Protein AF-A0A662HXX5-F1 (afdb_monomer_lite)

Foldseek 3Di:
DLVVLLVVLLVVLCVLCVVVCVVLLVVLLVVLVCLVVVCVVVVVPVQVSLLVSLVVSLVSLLVQLLVLLLSLLQCLQVLVVVVVVVPPDALLSNLVSSCCNRLVVSLVSSVCSVQVVCVVVDNVCVVVCVVSCSVVSSLLSLLLSLVLNLVSQPVSHSVRSNVSSCCLPPPCLVVQVVVLPVVDDPPPDPPVSVVSLLVSCLNRVSSSCVVVVNPDRPVSSVVSSVVSSVVSVVVSSVCSRPPSDRD

Structure (mmCIF, N/CA/C/O backbone):
data_AF-A0A662HXX5-F1
#
_entry.id   AF-A0A662HXX5-F1
#
loop_
_atom_site.group_PDB
_atom_site.id
_atom_site.type_symbol
_atom_site.label_atom_id
_atom_site.label_alt_id
_atom_site.label_comp_id
_atom_site.label_asym_id
_atom_site.label_entity_id
_atom_site.label_seq_id
_atom_site.pdbx_PDB_ins_code
_atom_site.Cartn_x
_atom_site.Cartn_y
_atom_site.Cartn_z
_atom_site.occupancy
_atom_site.B_iso_or_equiv
_atom_site.auth_seq_id
_atom_site.auth_comp_id
_atom_site.auth_asym_id
_atom_site.auth_atom_id
_atom_site.pdbx_PDB_model_num
ATOM 1 N N . ASP A 1 1 ? -1.599 15.830 24.349 1.00 66.69 1 ASP A N 1
ATOM 2 C CA . ASP A 1 1 ? -2.353 14.566 24.539 1.00 66.69 1 ASP A CA 1
ATOM 3 C C . ASP A 1 1 ? -2.544 13.703 23.297 1.00 66.69 1 ASP A C 1
ATOM 5 O O . ASP A 1 1 ? -2.233 12.520 23.374 1.00 66.69 1 ASP A O 1
ATOM 9 N N . GLY A 1 2 ? -3.001 14.237 22.157 1.00 70.44 2 GLY A N 1
ATOM 10 C CA . GLY A 1 2 ? -3.279 13.425 20.955 1.00 70.44 2 GLY A CA 1
ATOM 11 C C . GLY A 1 2 ? -2.094 12.601 20.423 1.00 70.44 2 GLY A C 1
ATOM 12 O O . GLY A 1 2 ? -2.256 11.418 20.141 1.00 70.44 2 GLY A O 1
ATOM 13 N N . ILE A 1 3 ? -0.890 13.185 20.362 1.00 74.38 3 ILE A N 1
ATOM 14 C CA . ILE A 1 3 ? 0.328 12.504 19.872 1.00 74.38 3 ILE A CA 1
ATOM 15 C C . ILE A 1 3 ? 0.749 11.355 20.800 1.00 74.38 3 ILE A C 1
ATOM 17 O O . ILE A 1 3 ? 1.046 10.261 20.335 1.00 74.38 3 ILE A O 1
ATOM 21 N N . LYS A 1 4 ? 0.711 11.577 22.121 1.00 78.50 4 LYS A N 1
ATOM 22 C CA . LYS A 1 4 ? 1.033 10.549 23.126 1.00 78.50 4 LYS A CA 1
ATOM 23 C C . LYS A 1 4 ? 0.065 9.366 23.057 1.00 78.50 4 LYS A C 1
ATOM 25 O O . LYS A 1 4 ? 0.453 8.226 23.263 1.00 78.50 4 LYS A O 1
ATOM 30 N N . ARG A 1 5 ? -1.207 9.632 22.759 1.00 73.06 5 ARG A N 1
ATOM 31 C CA . ARG A 1 5 ? -2.210 8.585 22.543 1.00 73.06 5 ARG A CA 1
ATOM 32 C C . ARG A 1 5 ? -1.927 7.817 21.253 1.00 73.06 5 ARG A C 1
ATOM 34 O O . ARG A 1 5 ? -1.888 6.595 21.282 1.00 73.06 5 ARG A O 1
ATOM 41 N N . LEU A 1 6 ? -1.649 8.521 20.154 1.00 78.12 6 LEU A N 1
ATOM 42 C CA . LEU A 1 6 ? -1.281 7.898 18.880 1.00 78.12 6 LEU A CA 1
ATOM 43 C C . LEU A 1 6 ? -0.066 6.968 19.021 1.00 78.12 6 LEU A C 1
ATOM 45 O O . LEU A 1 6 ? -0.107 5.859 18.498 1.00 78.12 6 LEU A O 1
ATOM 49 N N . SER A 1 7 ? 0.974 7.371 19.759 1.00 80.56 7 SER A N 1
ATOM 50 C CA . SER A 1 7 ? 2.170 6.540 19.951 1.00 80.56 7 SER A CA 1
ATOM 51 C C . SER A 1 7 ? 1.897 5.271 20.764 1.00 80.56 7 SER A C 1
ATOM 53 O O . SER A 1 7 ? 2.404 4.207 20.415 1.00 80.56 7 SER A O 1
ATOM 55 N N . ILE A 1 8 ? 1.051 5.342 21.799 1.00 80.31 8 ILE A N 1
ATOM 56 C CA . ILE A 1 8 ? 0.620 4.161 22.567 1.00 80.31 8 ILE A CA 1
ATOM 57 C C . ILE A 1 8 ? -0.118 3.170 21.653 1.00 80.31 8 ILE A C 1
ATOM 59 O O . ILE A 1 8 ? 0.177 1.975 21.678 1.00 80.31 8 ILE A O 1
ATOM 63 N N . TYR A 1 9 ? -1.025 3.655 20.798 1.00 79.44 9 TYR A N 1
ATOM 64 C CA . TYR A 1 9 ? -1.755 2.786 19.864 1.00 79.44 9 TYR A CA 1
ATOM 65 C C . TYR A 1 9 ? -0.875 2.229 18.765 1.00 79.44 9 TYR A C 1
ATOM 67 O O . TYR A 1 9 ? -1.009 1.060 18.419 1.00 79.44 9 TYR A O 1
ATOM 75 N N . GLN A 1 10 ? 0.066 3.018 18.256 1.00 80.19 10 GLN A N 1
ATOM 76 C CA . GLN A 1 10 ? 1.069 2.484 17.350 1.00 80.19 10 GLN A CA 1
ATOM 77 C C . GLN A 1 10 ? 1.863 1.358 18.008 1.00 80.19 10 GLN A C 1
ATOM 79 O O . GLN A 1 10 ? 2.070 0.342 17.355 1.00 80.19 10 GLN A O 1
ATOM 84 N N . GLY A 1 11 ? 2.255 1.486 19.279 1.00 80.12 11 GLY A N 1
ATOM 85 C CA . GLY A 1 11 ? 2.925 0.412 20.017 1.00 80.12 11 GLY A CA 1
ATOM 86 C C . GLY A 1 11 ? 2.083 -0.864 20.100 1.00 80.12 11 GLY A C 1
ATOM 87 O O . GLY A 1 11 ? 2.590 -1.953 19.844 1.00 80.12 11 GLY A O 1
ATOM 88 N N . TYR A 1 12 ? 0.783 -0.730 20.372 1.00 83.44 12 TYR A N 1
ATOM 89 C CA . TYR A 1 12 ? -0.152 -1.858 20.383 1.00 83.44 12 TYR A CA 1
ATOM 90 C C . TYR A 1 12 ? -0.288 -2.534 19.009 1.00 83.44 12 TYR A C 1
ATOM 92 O O . TYR A 1 12 ? -0.102 -3.746 18.898 1.00 83.44 12 TYR A O 1
ATOM 100 N N . VAL A 1 13 ? -0.563 -1.756 17.955 1.00 82.38 13 VAL A N 1
ATOM 101 C CA . VAL A 1 13 ? -0.750 -2.282 16.592 1.00 82.38 13 VAL A CA 1
ATOM 102 C C . VAL A 1 13 ? 0.533 -2.943 16.089 1.00 82.38 13 VAL A C 1
ATOM 104 O O . VAL A 1 13 ? 0.490 -4.051 15.555 1.00 82.38 13 VAL A O 1
ATOM 107 N N . HIS A 1 14 ? 1.692 -2.322 16.329 1.00 81.81 14 HIS A N 1
ATOM 108 C CA . HIS A 1 14 ? 2.976 -2.951 16.028 1.00 81.81 14 HIS A CA 1
ATOM 109 C C . HIS A 1 14 ? 3.180 -4.225 16.843 1.00 81.81 14 HIS A C 1
ATOM 111 O O . HIS A 1 14 ? 3.694 -5.184 16.289 1.00 81.81 14 HIS A O 1
ATOM 117 N N . GLY A 1 15 ? 2.743 -4.288 18.104 1.00 79.56 15 GLY A N 1
ATOM 118 C CA . GLY A 1 15 ? 2.787 -5.505 18.919 1.00 79.56 15 GLY A CA 1
ATOM 119 C C . GLY A 1 15 ? 2.013 -6.678 18.305 1.00 79.56 15 GLY A C 1
ATOM 120 O O . GLY A 1 15 ? 2.528 -7.796 18.279 1.00 79.56 15 GLY A O 1
ATOM 121 N N . ILE A 1 16 ? 0.827 -6.423 17.739 1.00 78.62 16 ILE A N 1
ATOM 122 C CA . ILE A 1 16 ? 0.050 -7.428 16.985 1.00 78.62 16 ILE A CA 1
ATOM 123 C C . ILE A 1 16 ? 0.822 -7.881 15.742 1.00 78.62 16 ILE A C 1
ATOM 125 O O . ILE A 1 16 ? 0.909 -9.075 15.446 1.00 78.62 16 ILE A O 1
ATOM 129 N N . MET A 1 17 ? 1.397 -6.925 15.013 1.00 78.25 17 MET A N 1
ATOM 130 C CA . MET A 1 17 ? 2.095 -7.182 13.756 1.00 78.25 17 MET A CA 1
ATOM 131 C C . MET A 1 17 ? 3.518 -7.724 13.930 1.00 78.25 17 MET A C 1
ATOM 133 O O . MET A 1 17 ? 4.069 -8.269 12.978 1.00 78.25 17 MET A O 1
ATOM 137 N N . LEU A 1 18 ? 4.123 -7.594 15.115 1.00 75.06 18 LEU A N 1
ATOM 138 C CA . LEU A 1 18 ? 5.570 -7.703 15.330 1.00 75.06 18 LEU A CA 1
ATOM 139 C C . LEU A 1 18 ? 6.137 -9.029 14.834 1.00 75.06 18 LEU A C 1
ATOM 141 O O . LEU A 1 18 ? 7.175 -9.046 14.183 1.00 75.06 18 LEU A O 1
ATOM 145 N N . LYS A 1 19 ? 5.442 -10.138 15.110 1.00 70.50 19 LYS A N 1
ATOM 146 C CA . LYS A 1 19 ? 5.877 -11.478 14.691 1.00 70.50 19 LYS A CA 1
ATOM 147 C C . LYS A 1 19 ? 5.945 -11.596 13.166 1.00 70.50 19 LYS A C 1
ATOM 149 O O . LYS A 1 19 ? 6.909 -12.142 12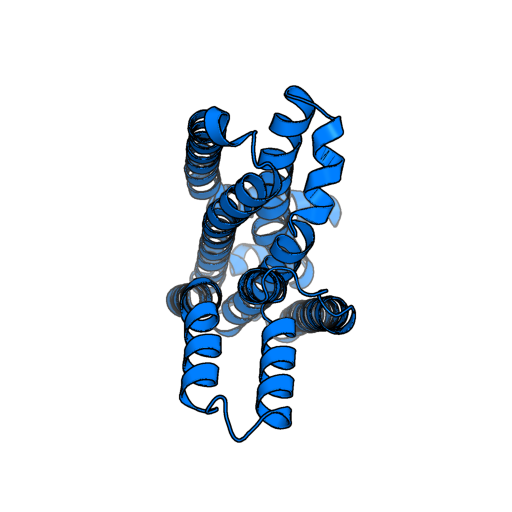.641 1.00 70.50 19 LYS A O 1
ATOM 154 N N . TRP A 1 20 ? 4.954 -11.047 12.468 1.00 64.81 20 TRP A N 1
ATOM 155 C CA . TRP A 1 20 ? 4.866 -11.079 11.008 1.00 64.81 20 TRP A CA 1
ATOM 156 C C . TRP A 1 20 ? 5.827 -10.091 10.359 1.00 64.81 20 TRP A C 1
ATOM 158 O O . TRP A 1 20 ? 6.553 -10.461 9.442 1.00 64.81 20 TRP A O 1
ATOM 168 N N . VAL A 1 21 ? 5.900 -8.868 10.886 1.00 66.38 21 VAL A N 1
ATOM 169 C CA . VAL A 1 21 ? 6.841 -7.845 10.421 1.00 66.38 21 VAL A CA 1
ATOM 170 C C . VAL A 1 21 ? 8.271 -8.335 10.600 1.00 66.38 21 VAL A C 1
ATOM 172 O O . VAL A 1 21 ? 9.039 -8.261 9.650 1.00 66.38 21 VAL A O 1
ATOM 175 N N . ALA A 1 22 ? 8.632 -8.906 11.752 1.00 69.62 22 ALA A N 1
ATOM 176 C CA . ALA A 1 22 ? 9.969 -9.446 11.979 1.00 69.62 22 ALA A CA 1
ATOM 177 C C . ALA A 1 22 ? 10.284 -10.618 11.037 1.00 69.62 22 ALA A C 1
ATOM 179 O O . ALA A 1 22 ? 11.312 -10.591 10.364 1.00 69.62 22 ALA A O 1
ATOM 180 N N . ALA A 1 23 ? 9.392 -11.610 10.933 1.00 67.94 23 ALA A N 1
ATOM 181 C CA . ALA A 1 23 ? 9.602 -12.772 10.069 1.00 67.94 23 ALA A CA 1
ATOM 182 C C . ALA A 1 23 ? 9.770 -12.375 8.595 1.00 67.94 23 ALA A C 1
ATOM 184 O O . ALA A 1 23 ? 10.704 -12.819 7.927 1.00 67.94 23 ALA A O 1
ATOM 185 N N . VAL A 1 24 ? 8.902 -11.496 8.096 1.00 64.94 24 VAL A N 1
ATOM 186 C CA . VAL A 1 24 ? 8.947 -11.064 6.700 1.00 64.94 24 VAL A CA 1
ATOM 187 C C . VAL A 1 24 ? 10.083 -10.071 6.454 1.00 64.94 24 VAL A C 1
ATOM 189 O O . VAL A 1 24 ? 10.670 -10.113 5.384 1.00 64.94 24 VAL A O 1
ATOM 192 N N . THR A 1 25 ? 10.475 -9.244 7.428 1.00 66.75 25 THR A N 1
ATOM 193 C CA . THR A 1 25 ? 11.665 -8.375 7.307 1.00 66.75 25 THR A CA 1
ATOM 194 C C . THR A 1 25 ? 12.948 -9.200 7.223 1.00 66.75 25 THR A C 1
ATOM 196 O O . THR A 1 25 ? 13.803 -8.916 6.389 1.00 66.75 25 THR A O 1
ATOM 199 N N . VAL A 1 26 ? 13.079 -10.256 8.032 1.00 68.62 26 VAL A N 1
ATOM 200 C CA . VAL A 1 26 ? 14.217 -11.187 7.943 1.00 68.62 26 VAL A CA 1
ATOM 201 C C . VAL A 1 26 ? 14.226 -11.885 6.584 1.00 68.62 26 VAL A C 1
ATOM 203 O O . VAL A 1 26 ? 15.258 -11.924 5.919 1.00 68.62 26 VAL A O 1
ATOM 206 N N . LEU A 1 27 ? 13.071 -12.373 6.127 1.00 66.88 27 LEU A N 1
ATOM 207 C CA . LEU A 1 27 ? 12.933 -12.998 4.813 1.00 66.88 27 LEU A CA 1
ATOM 208 C C . LEU A 1 27 ? 13.254 -12.015 3.670 1.00 66.88 27 LEU A C 1
ATOM 210 O O . LEU A 1 27 ? 13.975 -12.372 2.744 1.00 66.88 27 LEU A O 1
ATOM 214 N N . LEU A 1 28 ? 12.795 -10.765 3.768 1.00 66.50 28 LEU A N 1
ATOM 215 C CA . LEU A 1 28 ? 13.108 -9.673 2.845 1.00 66.50 28 LEU A CA 1
ATOM 216 C C . LEU A 1 28 ? 14.601 -9.398 2.781 1.00 66.50 28 LEU A C 1
ATOM 218 O O . LEU A 1 28 ? 15.129 -9.273 1.681 1.00 66.50 28 LEU A O 1
ATOM 222 N N . ALA A 1 29 ? 15.265 -9.306 3.933 1.00 67.69 29 ALA A N 1
ATOM 223 C CA . ALA A 1 29 ? 16.696 -9.059 4.012 1.00 67.69 29 ALA A CA 1
ATOM 224 C C . ALA A 1 29 ? 17.486 -10.211 3.379 1.00 67.69 29 ALA A C 1
ATOM 226 O O . ALA A 1 29 ? 18.394 -9.959 2.591 1.00 67.69 29 ALA A O 1
ATOM 227 N N . LEU A 1 30 ? 17.107 -11.465 3.650 1.00 67.31 30 LEU A 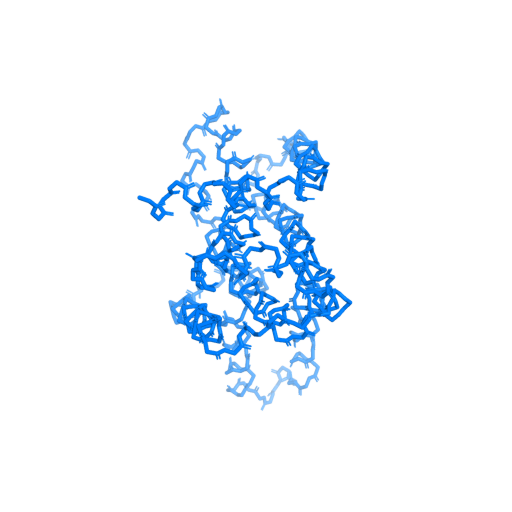N 1
ATOM 228 C CA . LEU A 1 30 ? 17.746 -12.645 3.062 1.00 67.31 30 LEU A CA 1
ATOM 229 C C . LEU A 1 30 ? 17.543 -12.713 1.544 1.00 67.31 30 LEU A C 1
ATOM 231 O O . LEU A 1 30 ? 18.510 -12.917 0.814 1.00 67.31 30 LEU A O 1
ATOM 235 N N . ILE A 1 31 ? 16.316 -12.495 1.062 1.00 66.00 31 ILE A N 1
ATOM 236 C CA . ILE A 1 31 ? 16.003 -12.515 -0.373 1.00 66.00 31 ILE A CA 1
ATOM 237 C C . ILE A 1 31 ? 16.679 -11.346 -1.090 1.00 66.00 31 ILE A C 1
ATOM 239 O O . ILE A 1 31 ? 17.291 -11.568 -2.126 1.00 66.00 31 ILE A O 1
ATOM 243 N N . HIS A 1 32 ? 16.639 -10.126 -0.542 1.00 66.38 32 HIS A N 1
ATOM 244 C CA . HIS A 1 32 ? 17.351 -8.979 -1.122 1.00 66.38 32 HIS A CA 1
ATOM 245 C C . HIS A 1 32 ? 18.851 -9.238 -1.193 1.00 66.38 32 HIS A C 1
ATOM 247 O O . HIS A 1 32 ? 19.458 -9.010 -2.234 1.00 66.38 32 HIS A O 1
ATOM 253 N N . THR A 1 33 ? 19.441 -9.741 -0.109 1.00 67.50 33 THR A N 1
ATOM 254 C CA . THR A 1 33 ? 20.872 -10.055 -0.060 1.00 67.50 33 THR A CA 1
ATOM 255 C C . THR A 1 33 ? 21.219 -11.111 -1.106 1.00 67.50 33 THR A C 1
ATOM 257 O O . THR A 1 33 ? 22.140 -10.911 -1.894 1.00 67.50 33 THR A O 1
ATOM 260 N N . TRP A 1 34 ? 20.444 -12.197 -1.187 1.00 67.50 34 TRP A N 1
ATOM 261 C CA . TRP A 1 34 ? 20.642 -13.238 -2.194 1.00 67.50 34 TRP A CA 1
ATOM 262 C C . TRP A 1 34 ? 20.482 -12.713 -3.620 1.00 67.50 34 TRP A C 1
ATOM 264 O O . TRP A 1 34 ? 21.326 -13.017 -4.456 1.00 67.50 34 TRP A O 1
ATOM 274 N N . ILE A 1 35 ? 19.460 -11.893 -3.891 1.00 64.12 35 ILE A N 1
ATOM 275 C CA . ILE A 1 35 ? 19.261 -11.261 -5.197 1.00 64.12 35 ILE A CA 1
ATOM 276 C C . ILE A 1 35 ? 20.496 -10.435 -5.542 1.00 64.12 35 ILE A C 1
ATOM 278 O O . ILE A 1 35 ? 21.108 -10.716 -6.565 1.00 64.12 35 ILE A O 1
ATOM 282 N N . VAL A 1 36 ? 20.916 -9.500 -4.682 1.00 64.62 36 VAL A N 1
ATOM 283 C CA . VAL A 1 36 ? 22.097 -8.649 -4.911 1.00 64.62 36 VAL A CA 1
ATOM 284 C C . VAL A 1 36 ? 23.337 -9.492 -5.221 1.00 64.62 36 VAL A C 1
ATOM 286 O O . VAL A 1 36 ? 24.008 -9.221 -6.212 1.00 64.62 36 VAL A O 1
ATOM 289 N N . PHE A 1 37 ? 23.602 -10.556 -4.453 1.00 64.94 37 PHE A N 1
ATOM 290 C CA . PHE A 1 37 ? 24.734 -11.458 -4.701 1.00 64.94 37 PHE A CA 1
ATOM 291 C C . PHE A 1 37 ? 24.609 -12.251 -6.009 1.00 64.94 37 PHE A C 1
ATOM 293 O O . PHE A 1 37 ? 25.567 -12.328 -6.777 1.00 64.94 37 PHE A O 1
ATOM 300 N N . ALA A 1 38 ? 23.439 -12.827 -6.288 1.00 60.78 38 ALA A N 1
ATOM 301 C CA . ALA A 1 38 ? 23.191 -13.633 -7.484 1.00 60.78 38 ALA A CA 1
ATOM 302 C C . ALA A 1 38 ? 23.268 -12.812 -8.776 1.00 60.78 38 ALA A C 1
ATOM 304 O O . ALA A 1 38 ? 23.493 -13.360 -9.853 1.00 60.78 38 ALA A O 1
ATOM 305 N N . SER A 1 39 ? 23.090 -11.498 -8.671 1.00 54.78 39 SER A N 1
ATOM 306 C CA . SER A 1 39 ? 22.998 -10.607 -9.817 1.00 54.78 39 SER A CA 1
ATOM 307 C C . SER A 1 39 ? 24.234 -9.707 -10.005 1.00 54.78 39 SER A C 1
ATOM 309 O O . SER A 1 39 ? 24.285 -8.934 -10.961 1.00 54.78 39 SER A O 1
ATOM 311 N N . ILE A 1 40 ? 25.305 -9.935 -9.223 1.00 58.66 40 ILE A N 1
ATOM 312 C CA . ILE A 1 40 ? 26.670 -9.419 -9.468 1.00 58.66 40 ILE A CA 1
ATOM 313 C C . ILE A 1 40 ? 27.140 -9.639 -10.928 1.00 58.66 40 ILE A C 1
ATOM 315 O O . ILE A 1 40 ? 27.676 -8.704 -11.522 1.00 58.66 40 ILE A O 1
ATOM 319 N N . PRO A 1 41 ? 26.903 -10.799 -11.580 1.00 55.50 41 PRO A N 1
ATOM 320 C CA . PRO A 1 41 ? 27.297 -11.001 -12.980 1.00 55.50 41 PRO A CA 1
ATOM 321 C C . PRO A 1 41 ? 26.481 -10.168 -13.986 1.00 55.50 41 PRO A C 1
ATOM 323 O O . PRO A 1 41 ? 26.924 -9.948 -15.111 1.00 55.50 41 PRO A O 1
ATOM 326 N N . MET A 1 42 ? 25.288 -9.700 -13.598 1.00 52.09 42 MET A N 1
ATOM 327 C CA . MET A 1 42 ? 24.361 -8.928 -14.438 1.00 52.09 42 MET A CA 1
ATOM 328 C C . MET A 1 42 ? 24.525 -7.409 -14.281 1.00 52.09 42 MET A C 1
ATOM 330 O O . MET A 1 42 ? 23.811 -6.652 -14.938 1.00 52.09 42 MET A O 1
ATOM 334 N N . ILE A 1 43 ? 25.501 -6.947 -13.489 1.00 51.69 43 ILE A N 1
ATOM 335 C CA . ILE A 1 43 ? 25.869 -5.523 -13.357 1.00 51.69 43 ILE A CA 1
ATOM 336 C C . ILE A 1 43 ? 26.242 -4.902 -14.722 1.00 51.69 43 ILE A C 1
ATOM 338 O O . ILE A 1 43 ? 26.099 -3.699 -14.917 1.00 51.69 43 ILE A O 1
ATOM 342 N N . MET A 1 44 ? 26.615 -5.724 -15.711 1.00 51.31 44 MET A N 1
ATOM 343 C CA . MET A 1 44 ? 26.842 -5.310 -17.104 1.00 51.31 44 MET A CA 1
ATOM 344 C C . MET A 1 44 ? 25.562 -4.846 -17.844 1.00 51.31 44 MET A C 1
ATOM 346 O O . MET A 1 44 ? 25.668 -4.221 -18.897 1.00 51.31 44 MET A O 1
ATOM 350 N N . GLN A 1 45 ? 24.355 -5.130 -17.326 1.00 60.75 45 GLN A N 1
ATOM 351 C CA . GLN A 1 45 ? 23.063 -4.623 -17.827 1.00 60.75 45 GLN A CA 1
ATOM 352 C C . GLN A 1 45 ? 22.201 -4.043 -16.684 1.00 60.75 45 GLN A C 1
ATOM 354 O O . GLN A 1 45 ? 21.191 -4.632 -16.280 1.00 60.75 45 GLN A O 1
ATOM 359 N N . PRO A 1 46 ? 22.569 -2.859 -16.168 1.00 57.44 46 PRO A N 1
ATOM 360 C CA . PRO A 1 46 ? 22.047 -2.327 -14.907 1.00 57.44 46 PRO A CA 1
ATOM 361 C C . PRO A 1 46 ? 20.536 -2.038 -14.914 1.00 57.44 46 PRO A C 1
ATOM 363 O O . PRO A 1 46 ? 19.892 -2.109 -13.870 1.00 57.44 46 PRO A O 1
ATOM 366 N N . PHE A 1 47 ? 19.937 -1.762 -16.077 1.00 56.81 47 PHE A N 1
ATOM 367 C CA . PHE A 1 47 ? 18.510 -1.433 -16.178 1.00 56.81 47 PHE A CA 1
ATOM 368 C C . PHE A 1 47 ? 17.590 -2.655 -15.990 1.00 56.81 47 PHE A C 1
ATOM 370 O O . PHE A 1 47 ? 16.648 -2.608 -15.199 1.00 56.81 47 PHE A O 1
ATOM 377 N N . ASN A 1 48 ? 17.899 -3.775 -16.652 1.00 60.38 48 ASN A N 1
ATOM 378 C CA . ASN A 1 48 ? 17.109 -5.013 -16.563 1.00 60.38 48 ASN A CA 1
ATOM 379 C C . ASN A 1 48 ? 17.233 -5.665 -15.178 1.00 60.38 48 ASN A C 1
ATOM 381 O O . ASN A 1 48 ? 16.259 -6.183 -14.631 1.00 60.38 48 ASN A O 1
ATOM 385 N N . PHE A 1 49 ? 18.429 -5.577 -14.591 1.00 61.62 49 PHE A N 1
ATOM 386 C CA . PHE A 1 49 ? 18.708 -5.971 -13.215 1.00 61.62 49 PHE A CA 1
ATOM 387 C C . PHE A 1 49 ? 17.766 -5.267 -12.232 1.00 61.62 49 PHE A C 1
ATOM 389 O O . PHE A 1 49 ? 17.047 -5.916 -11.472 1.00 61.62 49 PHE A O 1
ATOM 396 N N . LEU A 1 50 ? 17.729 -3.932 -12.278 1.00 64.25 50 LEU A N 1
ATOM 397 C CA . LEU A 1 50 ? 17.045 -3.129 -11.269 1.00 64.25 50 LEU A CA 1
ATOM 398 C C . LEU A 1 50 ? 15.524 -3.314 -11.344 1.00 64.25 50 LEU A C 1
ATOM 400 O O . LEU A 1 50 ? 14.862 -3.355 -10.308 1.00 64.25 50 LEU A O 1
ATOM 404 N N . GLN A 1 51 ? 14.973 -3.514 -12.546 1.00 65.44 51 GLN A N 1
ATOM 405 C CA . GLN A 1 51 ? 13.561 -3.859 -12.733 1.00 65.44 51 GLN A CA 1
ATOM 406 C C . GLN A 1 51 ? 13.208 -5.233 -12.154 1.00 65.44 51 GLN A C 1
ATOM 408 O O . GLN A 1 51 ? 12.201 -5.353 -11.457 1.00 65.44 51 GLN A O 1
ATOM 413 N N . GLY A 1 52 ? 14.041 -6.252 -12.391 1.00 65.56 52 GLY A N 1
ATOM 414 C CA . GLY A 1 52 ? 13.831 -7.597 -11.850 1.00 65.56 52 GLY A CA 1
ATOM 415 C C . GLY A 1 52 ? 13.847 -7.614 -10.321 1.00 65.56 52 GLY A C 1
ATOM 416 O O . GLY A 1 52 ? 12.928 -8.151 -9.700 1.00 65.56 52 GLY A O 1
ATOM 417 N N . VAL A 1 53 ? 14.836 -6.952 -9.708 1.00 68.75 53 VAL A N 1
ATOM 418 C CA . VAL A 1 53 ? 14.895 -6.788 -8.247 1.00 68.75 53 VAL A CA 1
ATOM 419 C C . VAL A 1 53 ? 13.640 -6.079 -7.745 1.00 68.75 53 VAL A C 1
ATOM 421 O O . VAL A 1 53 ? 12.964 -6.596 -6.863 1.00 68.75 53 VAL A O 1
ATOM 424 N N . THR A 1 54 ? 13.278 -4.943 -8.345 1.00 71.94 54 THR A N 1
ATOM 425 C CA . THR A 1 54 ? 12.130 -4.127 -7.916 1.00 71.94 54 THR A CA 1
ATOM 426 C C . THR A 1 54 ? 10.801 -4.888 -8.030 1.00 71.94 54 THR A C 1
ATOM 428 O O . THR A 1 54 ? 9.947 -4.772 -7.154 1.00 71.94 54 THR A O 1
ATOM 431 N N . ALA A 1 55 ? 10.627 -5.727 -9.056 1.00 69.00 55 ALA A N 1
ATOM 432 C CA . ALA A 1 55 ? 9.432 -6.556 -9.217 1.00 69.00 55 ALA A CA 1
ATOM 433 C C . ALA A 1 55 ? 9.308 -7.641 -8.127 1.00 69.00 55 ALA A C 1
ATOM 435 O O . ALA A 1 55 ? 8.245 -7.786 -7.517 1.00 69.00 55 ALA A O 1
ATOM 436 N N . PHE A 1 56 ? 10.387 -8.380 -7.843 1.00 71.69 56 PHE A N 1
ATOM 437 C CA . PHE A 1 56 ? 10.387 -9.421 -6.805 1.00 71.69 56 PHE A CA 1
ATOM 438 C C . PHE A 1 56 ? 10.213 -8.842 -5.403 1.00 71.69 56 PHE A C 1
ATOM 440 O O . PHE A 1 56 ? 9.450 -9.364 -4.588 1.00 71.69 56 PHE A O 1
ATOM 447 N N . THR A 1 57 ? 10.901 -7.746 -5.111 1.00 75.75 57 THR A N 1
ATOM 448 C CA . THR A 1 57 ? 10.834 -7.107 -3.797 1.00 75.75 57 THR A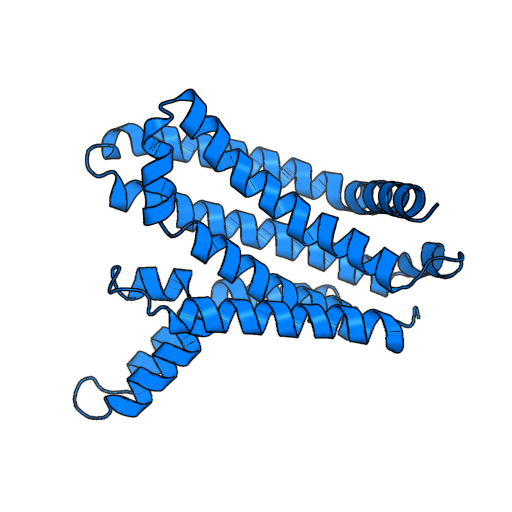 CA 1
ATOM 449 C C . THR A 1 57 ? 9.478 -6.428 -3.593 1.00 75.75 57 THR A C 1
ATOM 451 O O . THR A 1 57 ? 8.927 -6.489 -2.492 1.00 75.75 57 THR A O 1
ATOM 454 N N . GLY A 1 58 ? 8.870 -5.911 -4.667 1.00 79.69 58 GLY A N 1
ATOM 455 C CA . GLY A 1 58 ? 7.491 -5.422 -4.695 1.00 79.69 58 GLY A CA 1
ATOM 456 C C . GLY A 1 58 ? 6.442 -6.482 -4.342 1.00 79.69 58 GLY A C 1
ATOM 457 O O . GLY A 1 58 ? 5.485 -6.185 -3.631 1.00 79.69 58 GLY A O 1
ATOM 458 N N . MET A 1 59 ? 6.635 -7.740 -4.752 1.00 80.25 59 MET A N 1
ATOM 459 C CA . MET A 1 59 ? 5.742 -8.846 -4.369 1.00 80.25 59 MET A CA 1
ATOM 460 C C . MET A 1 59 ? 5.755 -9.095 -2.858 1.00 80.25 59 MET A C 1
ATOM 462 O O . MET A 1 59 ? 4.701 -9.261 -2.243 1.00 80.25 59 MET A O 1
ATOM 466 N N . ILE A 1 60 ? 6.935 -9.085 -2.239 1.00 79.75 60 ILE A N 1
ATOM 467 C CA . ILE A 1 60 ? 7.050 -9.287 -0.791 1.00 79.75 60 ILE A CA 1
ATOM 468 C C . ILE A 1 60 ? 6.477 -8.084 -0.030 1.00 79.75 60 ILE A C 1
ATOM 470 O O . ILE A 1 60 ? 5.783 -8.254 0.974 1.00 79.75 60 ILE A O 1
ATOM 474 N N . TYR A 1 61 ? 6.706 -6.873 -0.540 1.00 86.25 61 TYR A N 1
ATOM 475 C CA . TYR A 1 61 ? 6.100 -5.653 -0.018 1.00 86.25 61 TYR A CA 1
ATOM 476 C C . TYR A 1 61 ? 4.560 -5.715 -0.042 1.00 86.25 61 TYR A C 1
ATOM 478 O O . TYR A 1 61 ? 3.919 -5.413 0.966 1.00 86.25 61 TYR A O 1
ATOM 486 N N . ALA A 1 62 ? 3.958 -6.220 -1.122 1.00 88.94 62 ALA A N 1
ATOM 487 C CA . ALA A 1 62 ? 2.515 -6.449 -1.185 1.00 88.94 62 ALA A CA 1
ATOM 488 C C . ALA A 1 62 ? 2.034 -7.462 -0.126 1.00 88.94 62 ALA A C 1
ATOM 490 O O . ALA A 1 62 ? 1.051 -7.205 0.570 1.00 88.94 62 ALA A O 1
ATOM 491 N N . PHE A 1 63 ? 2.742 -8.583 0.066 1.00 86.31 63 PHE A N 1
ATOM 492 C CA . PHE A 1 63 ? 2.391 -9.564 1.105 1.00 86.31 63 PHE A CA 1
ATOM 493 C C . PHE A 1 63 ? 2.446 -8.987 2.520 1.00 86.31 63 PHE A C 1
ATOM 495 O O . PHE A 1 63 ? 1.559 -9.281 3.326 1.00 86.31 63 PHE A O 1
ATOM 502 N N . LEU A 1 64 ? 3.446 -8.151 2.818 1.00 86.44 64 LEU A N 1
ATOM 503 C CA . LEU A 1 64 ? 3.530 -7.444 4.096 1.00 86.44 64 LEU A CA 1
ATOM 504 C C . LEU A 1 64 ? 2.260 -6.648 4.363 1.00 86.44 64 LEU A C 1
ATOM 506 O O . LEU A 1 64 ? 1.639 -6.823 5.413 1.00 86.44 64 LEU A O 1
ATOM 510 N N . ILE A 1 65 ? 1.844 -5.823 3.404 1.00 91.12 65 ILE A N 1
ATOM 511 C CA . ILE A 1 65 ? 0.658 -4.992 3.593 1.00 91.12 65 ILE A CA 1
ATOM 512 C C . ILE A 1 65 ? -0.601 -5.854 3.699 1.00 91.12 65 ILE A C 1
ATOM 514 O O . ILE A 1 65 ? -1.385 -5.659 4.625 1.00 91.12 65 ILE A O 1
ATOM 518 N N . ILE A 1 66 ? -0.784 -6.855 2.833 1.00 91.81 66 ILE A N 1
ATOM 519 C CA . ILE A 1 66 ? -1.947 -7.757 2.911 1.00 91.81 66 ILE A CA 1
ATOM 520 C C . ILE A 1 66 ? -2.028 -8.414 4.298 1.00 91.81 66 ILE A C 1
ATOM 522 O O . ILE A 1 66 ? -3.101 -8.451 4.898 1.00 91.81 66 ILE A O 1
ATOM 526 N N . SER A 1 67 ? -0.904 -8.885 4.845 1.00 88.12 67 SER A N 1
ATOM 527 C CA . SER A 1 67 ? -0.857 -9.502 6.179 1.00 88.12 67 SER A CA 1
ATOM 528 C C . SER A 1 67 ? -1.178 -8.513 7.312 1.00 88.12 67 SER A C 1
ATOM 530 O O . SER A 1 67 ? -1.879 -8.848 8.276 1.00 88.12 67 SER A O 1
ATOM 532 N N . ALA A 1 68 ? -0.735 -7.263 7.175 1.00 90.38 68 ALA A N 1
ATOM 533 C CA . ALA A 1 68 ? -1.027 -6.189 8.112 1.00 90.38 68 ALA A CA 1
ATOM 534 C C . ALA A 1 68 ? -2.525 -5.832 8.098 1.00 90.38 68 ALA A C 1
ATOM 536 O O . ALA A 1 68 ? -3.153 -5.713 9.152 1.00 90.38 68 ALA A O 1
ATOM 537 N N . LEU A 1 69 ? -3.128 -5.746 6.911 1.00 93.19 69 LEU A N 1
ATOM 538 C CA . LEU A 1 69 ? -4.554 -5.457 6.731 1.00 93.19 69 LEU A CA 1
ATOM 539 C C . LEU A 1 69 ? -5.450 -6.639 7.122 1.00 93.19 69 LEU A C 1
ATOM 541 O O . LEU A 1 69 ? -6.541 -6.441 7.658 1.00 93.19 69 LEU A O 1
ATOM 545 N N . TYR A 1 70 ? -4.980 -7.871 6.934 1.00 91.62 70 TYR A N 1
ATOM 546 C CA . TYR A 1 70 ? -5.612 -9.066 7.494 1.00 91.62 70 TYR A CA 1
ATOM 547 C C . TYR A 1 70 ? -5.703 -8.979 9.024 1.00 91.62 70 TYR A C 1
ATOM 549 O O . TYR A 1 70 ? -6.748 -9.281 9.603 1.00 91.62 70 TYR A O 1
ATOM 557 N N . SER A 1 71 ? -4.632 -8.512 9.672 1.00 90.50 71 SER A N 1
ATOM 558 C CA . SER A 1 71 ? -4.586 -8.325 11.127 1.00 90.50 71 SER A CA 1
ATOM 559 C C . SER A 1 71 ? -5.524 -7.208 11.595 1.00 90.50 71 SER A C 1
ATOM 561 O O . SER A 1 71 ? -6.209 -7.383 12.598 1.00 90.50 71 SER A O 1
ATOM 563 N N . LEU A 1 72 ? -5.635 -6.110 10.837 1.00 91.31 72 LEU A N 1
ATOM 564 C CA . LEU A 1 72 ? -6.635 -5.059 11.077 1.00 91.31 72 LEU A CA 1
ATOM 565 C C . LEU A 1 72 ? -8.056 -5.623 11.038 1.00 91.31 72 LEU A C 1
ATOM 567 O O . LEU A 1 72 ? -8.852 -5.391 11.943 1.00 91.31 72 LEU A O 1
ATOM 571 N N . ALA A 1 73 ? -8.384 -6.371 9.984 1.00 91.44 73 ALA A N 1
ATOM 572 C CA . ALA A 1 73 ? -9.711 -6.954 9.834 1.00 91.44 73 ALA A CA 1
ATOM 573 C C . ALA A 1 73 ? -10.027 -7.938 10.972 1.00 91.44 73 ALA A C 1
ATOM 575 O O . ALA A 1 73 ? -11.160 -7.978 11.449 1.00 91.44 73 ALA A O 1
ATOM 576 N N . ALA A 1 74 ? -9.029 -8.695 11.439 1.00 89.50 74 ALA A N 1
ATOM 577 C CA . ALA A 1 74 ? -9.168 -9.550 12.611 1.00 89.50 74 ALA A CA 1
ATOM 578 C C . ALA A 1 74 ? -9.453 -8.730 13.883 1.00 89.50 74 ALA A C 1
ATOM 580 O O . ALA A 1 74 ? -10.425 -9.038 14.571 1.00 89.50 74 ALA A O 1
ATOM 581 N N . ASP A 1 75 ? -8.690 -7.663 14.143 1.00 89.12 75 ASP A N 1
ATOM 582 C CA . ASP A 1 75 ? -8.868 -6.777 15.307 1.00 89.12 75 ASP A CA 1
ATOM 583 C C . ASP A 1 75 ? -10.258 -6.119 15.342 1.00 89.12 75 ASP A C 1
ATOM 585 O O . ASP A 1 75 ? -10.922 -6.089 16.381 1.00 89.12 75 ASP A O 1
ATOM 589 N N . LEU A 1 76 ? -10.741 -5.667 14.179 1.00 88.94 76 LEU A N 1
ATOM 590 C CA . LEU A 1 76 ? -12.082 -5.100 14.017 1.00 88.94 76 LEU A CA 1
ATOM 591 C C . LEU A 1 76 ? -13.199 -6.131 14.237 1.00 88.94 76 LEU A C 1
ATOM 593 O O . LEU A 1 76 ? -14.277 -5.761 14.693 1.00 88.94 76 LEU A O 1
ATOM 597 N N . SER A 1 77 ? -12.960 -7.401 13.899 1.00 87.31 77 SER A N 1
ATOM 598 C CA . SER A 1 77 ? -13.951 -8.482 14.022 1.00 87.31 77 SER A CA 1
ATOM 599 C C . SER A 1 77 ? -14.011 -9.115 15.414 1.00 87.31 77 SER A C 1
ATOM 601 O O . SER A 1 77 ? -15.060 -9.596 15.825 1.00 87.31 77 SER A O 1
ATOM 603 N N . GLN A 1 78 ? -12.888 -9.129 16.136 1.00 84.50 78 GLN A N 1
ATOM 604 C CA . GLN A 1 78 ? -12.737 -9.803 17.433 1.00 84.50 78 GLN A CA 1
ATOM 605 C C . GLN A 1 78 ? -12.920 -8.851 18.622 1.00 84.50 78 GLN A C 1
ATOM 607 O O . GLN A 1 78 ? -12.654 -9.226 19.760 1.00 84.50 78 GLN A O 1
ATOM 612 N N . GLY A 1 79 ? -13.346 -7.612 18.368 1.00 75.56 79 GLY A N 1
ATOM 613 C CA . GLY A 1 79 ? -13.612 -6.626 19.412 1.00 75.56 79 GLY A CA 1
ATOM 614 C C . GLY A 1 79 ? -12.363 -5.968 20.009 1.00 75.56 79 GLY A C 1
ATOM 615 O O . GLY A 1 79 ? -12.491 -5.202 20.960 1.00 75.56 79 GLY A O 1
ATOM 616 N N . GLY A 1 80 ? -11.164 -6.173 19.449 1.00 75.31 80 GLY A N 1
ATOM 617 C CA . GLY A 1 80 ? -9.949 -5.484 19.912 1.00 75.31 80 GLY A CA 1
ATOM 618 C C . GLY A 1 80 ? -10.072 -3.960 19.796 1.00 75.31 80 GLY A C 1
ATOM 619 O O . GLY A 1 80 ? -9.714 -3.217 20.711 1.00 75.31 80 GLY A O 1
ATOM 620 N N . ALA A 1 81 ? -10.756 -3.492 18.750 1.00 75.31 81 ALA A N 1
ATOM 621 C CA . ALA A 1 81 ? -11.117 -2.089 18.581 1.00 75.31 81 ALA A CA 1
ATOM 622 C C . ALA A 1 81 ? -12.041 -1.535 19.695 1.00 75.31 81 ALA A C 1
ATOM 624 O O . ALA A 1 81 ? -12.014 -0.328 19.955 1.00 75.31 81 ALA A O 1
ATOM 625 N N . GLN A 1 82 ? -12.834 -2.371 20.386 1.00 76.56 82 GLN A N 1
ATOM 626 C CA . GLN A 1 82 ? -13.764 -1.922 21.441 1.00 76.56 82 GLN A CA 1
ATOM 627 C C . GLN A 1 82 ? -13.010 -1.430 22.672 1.00 76.56 82 GLN A C 1
ATOM 629 O O . GLN A 1 82 ? -13.402 -0.439 23.291 1.00 76.56 82 GLN A O 1
ATOM 634 N N . LEU A 1 83 ? -11.890 -2.078 22.996 1.00 72.12 83 LEU A N 1
ATOM 635 C CA . LEU A 1 83 ? -11.037 -1.719 24.131 1.00 72.12 83 LEU A CA 1
ATOM 636 C C . LEU A 1 83 ? -10.484 -0.293 24.009 1.00 72.12 83 LEU A C 1
ATOM 638 O O . LEU A 1 83 ? -10.245 0.374 25.013 1.00 72.12 83 LEU A O 1
ATOM 642 N N . PHE A 1 84 ? -10.319 0.193 22.778 1.00 71.81 84 PHE A N 1
ATOM 643 C CA . PHE A 1 84 ? -9.768 1.519 22.503 1.00 71.81 84 PHE A CA 1
ATOM 644 C C . PHE A 1 84 ? -10.832 2.565 22.203 1.00 71.81 84 PHE A C 1
ATOM 646 O O . PHE A 1 84 ? -10.658 3.728 22.553 1.00 71.81 84 PHE A O 1
ATOM 653 N N . LEU A 1 85 ? -11.944 2.169 21.588 1.00 71.12 85 LEU A N 1
ATOM 654 C CA . LEU A 1 85 ? -13.038 3.085 21.258 1.00 71.12 85 LEU A CA 1
ATOM 655 C C . LEU A 1 85 ? -14.021 3.300 22.419 1.00 71.12 85 LEU A C 1
ATOM 657 O O . LEU A 1 85 ? -14.830 4.220 22.356 1.00 71.12 85 LEU A O 1
ATOM 661 N N . SER A 1 86 ? -13.914 2.506 23.489 1.00 67.75 86 SER A N 1
ATOM 662 C CA . SER A 1 86 ? -14.556 2.761 24.791 1.00 67.75 86 SER A CA 1
ATOM 663 C C . SER A 1 86 ? -13.840 3.833 25.624 1.00 67.75 86 SER A C 1
ATOM 665 O O . SER A 1 86 ? -14.417 4.394 26.553 1.00 67.75 86 SER A O 1
ATOM 667 N N . GLN A 1 87 ? -12.592 4.155 25.281 1.00 68.81 87 GLN A N 1
ATOM 668 C CA . GLN A 1 87 ? -11.845 5.281 25.836 1.00 68.81 87 GLN A CA 1
ATOM 669 C C . GLN A 1 87 ? -12.089 6.553 24.993 1.00 68.81 87 GLN A C 1
ATOM 671 O O . GLN A 1 87 ? -12.542 6.450 23.853 1.00 68.81 87 GLN A O 1
ATOM 676 N N . PRO A 1 88 ? -11.798 7.774 25.496 1.00 69.56 88 PRO A N 1
ATOM 677 C CA . PRO A 1 88 ? -12.062 9.035 24.788 1.00 69.56 88 PRO A CA 1
ATOM 678 C C . PRO A 1 88 ? -11.077 9.277 23.626 1.00 69.56 88 PRO A C 1
ATOM 680 O O . PRO A 1 88 ? -10.320 10.253 23.610 1.00 69.56 88 PRO A O 1
ATOM 683 N N . ILE A 1 89 ? -11.038 8.368 22.656 1.00 71.88 89 ILE A N 1
ATOM 684 C CA . ILE A 1 89 ? -10.216 8.434 21.448 1.00 71.88 89 ILE A CA 1
ATOM 685 C C . ILE A 1 89 ? -11.127 8.542 20.244 1.00 71.88 89 ILE A C 1
ATOM 687 O O . ILE A 1 89 ? -12.149 7.870 20.131 1.00 71.88 89 ILE A O 1
ATOM 691 N N . SER A 1 90 ? -10.736 9.407 19.313 1.00 80.38 90 SER A N 1
ATOM 692 C CA . SER A 1 90 ? -11.464 9.516 18.062 1.00 80.38 90 SER A CA 1
ATOM 693 C C . SER A 1 90 ? -11.227 8.268 17.205 1.00 80.38 90 SER A C 1
ATOM 695 O O . SER A 1 90 ? -10.091 7.811 17.056 1.00 80.38 90 SER A O 1
ATOM 697 N N . ARG A 1 91 ? -12.287 7.758 16.571 1.00 84.69 91 ARG A N 1
ATOM 698 C CA . ARG A 1 91 ? -12.216 6.665 15.579 1.00 84.69 91 ARG A CA 1
ATOM 699 C C . ARG A 1 91 ? -11.172 6.937 14.494 1.00 84.69 91 ARG A C 1
ATOM 701 O O . ARG A 1 91 ? -10.471 6.036 14.050 1.00 84.69 91 ARG A O 1
ATOM 708 N N . VAL A 1 92 ? -11.025 8.210 14.126 1.00 85.19 92 VAL A N 1
ATOM 709 C CA . VAL A 1 92 ? -10.032 8.684 13.158 1.00 85.19 92 VAL A CA 1
ATOM 710 C C . VAL A 1 92 ? -8.605 8.462 13.665 1.00 85.19 92 VAL A C 1
ATOM 712 O O . VAL A 1 92 ? -7.767 7.993 12.908 1.00 85.19 92 VAL A O 1
ATOM 715 N N . THR A 1 93 ? -8.316 8.738 14.940 1.00 85.12 93 THR A N 1
ATOM 716 C CA . THR A 1 93 ? -6.983 8.508 15.527 1.00 85.12 93 THR A CA 1
ATOM 717 C C . THR A 1 93 ? -6.615 7.025 15.525 1.00 85.12 93 THR A C 1
ATOM 719 O O . THR A 1 93 ? -5.483 6.688 15.192 1.00 85.12 93 THR A O 1
ATOM 722 N N . TYR A 1 94 ? -7.566 6.144 15.850 1.00 86.81 94 TYR A N 1
ATOM 723 C CA . TYR A 1 94 ? -7.359 4.694 15.784 1.00 86.81 94 TYR A CA 1
ATOM 724 C C . TYR A 1 94 ? -7.048 4.237 14.350 1.00 86.81 94 TYR A C 1
ATOM 726 O O . TYR A 1 94 ? -6.067 3.533 14.119 1.00 86.81 94 TYR A O 1
ATOM 734 N N . VAL A 1 95 ? -7.821 4.703 13.366 1.00 89.69 95 VAL A N 1
ATOM 735 C CA . VAL A 1 95 ? -7.598 4.349 11.957 1.00 89.69 95 VAL A CA 1
ATOM 736 C C . VAL A 1 95 ? -6.281 4.909 11.423 1.00 89.69 95 VAL A C 1
ATOM 738 O O . VAL A 1 95 ? -5.564 4.198 10.729 1.00 89.69 95 VAL A O 1
ATOM 741 N N . LEU A 1 96 ? -5.899 6.131 11.800 1.00 89.44 96 LEU A N 1
ATOM 742 C CA . LEU A 1 96 ? -4.590 6.689 11.449 1.00 89.44 96 LEU A CA 1
ATOM 743 C C . LEU A 1 96 ? -3.432 5.870 12.036 1.00 89.44 96 LEU A C 1
ATOM 745 O O . LEU A 1 96 ? -2.425 5.684 11.356 1.00 89.44 96 LEU A O 1
ATOM 749 N N . ALA A 1 97 ? -3.570 5.343 13.258 1.00 88.56 97 ALA A N 1
ATOM 750 C CA . ALA A 1 97 ? -2.567 4.452 13.842 1.00 88.56 97 ALA A CA 1
ATOM 751 C C . ALA A 1 97 ? -2.389 3.186 12.991 1.00 88.56 97 ALA A C 1
ATOM 753 O O . ALA A 1 97 ? -1.260 2.807 12.680 1.00 88.56 97 ALA A O 1
ATOM 754 N N . TRP A 1 98 ? -3.500 2.585 12.558 1.00 91.38 98 TRP A N 1
ATOM 755 C CA . TRP A 1 98 ? -3.481 1.428 11.669 1.00 91.38 98 TRP A CA 1
ATOM 756 C C . TRP A 1 98 ? -2.919 1.745 10.293 1.00 91.38 98 TRP A C 1
ATOM 758 O O . TRP A 1 98 ? -2.118 0.963 9.803 1.00 91.38 98 TRP A O 1
ATOM 768 N N . ILE A 1 99 ? -3.264 2.878 9.681 1.00 92.69 99 ILE A N 1
ATOM 769 C CA . ILE A 1 99 ? -2.694 3.300 8.391 1.00 92.69 99 ILE A CA 1
ATOM 770 C C . ILE A 1 99 ? -1.173 3.428 8.500 1.00 92.69 99 ILE A C 1
ATOM 772 O O . ILE A 1 99 ? -0.440 2.889 7.675 1.00 92.69 99 ILE A O 1
ATOM 776 N N . LEU A 1 100 ? -0.684 4.104 9.540 1.00 90.25 100 LEU A N 1
ATOM 777 C CA . LEU A 1 100 ? 0.751 4.274 9.745 1.00 90.25 100 LEU A CA 1
ATOM 778 C C . LEU A 1 100 ? 1.452 2.930 9.968 1.00 90.25 100 LEU A C 1
ATOM 780 O O . LEU A 1 100 ? 2.514 2.716 9.401 1.00 90.25 100 LEU A O 1
ATOM 784 N N . ALA A 1 101 ? 0.854 2.017 10.733 1.00 88.44 101 ALA A N 1
ATOM 785 C CA . ALA A 1 101 ? 1.451 0.710 11.000 1.00 88.44 101 ALA A CA 1
ATOM 786 C C . ALA A 1 101 ? 1.355 -0.271 9.816 1.00 88.44 101 ALA A C 1
ATOM 788 O O . ALA A 1 101 ? 2.274 -1.055 9.608 1.00 88.44 101 ALA A O 1
ATOM 789 N N . SER A 1 102 ? 0.265 -0.244 9.042 1.00 90.62 102 SER A N 1
ATOM 790 C CA . SER A 1 102 ? 0.006 -1.205 7.955 1.00 90.62 102 SER A CA 1
ATOM 791 C C . SER A 1 102 ? 0.489 -0.749 6.583 1.00 90.62 102 SER A C 1
ATOM 793 O O . SER A 1 102 ? 0.841 -1.595 5.770 1.00 90.62 102 SER A O 1
ATOM 795 N N . LEU A 1 103 ? 0.520 0.558 6.314 1.00 92.62 103 LEU A N 1
ATOM 796 C CA . LEU A 1 103 ? 1.026 1.118 5.059 1.00 92.62 103 LEU A CA 1
ATOM 797 C C . LEU A 1 103 ? 2.354 1.837 5.300 1.00 92.62 103 LEU A C 1
ATOM 799 O O . LEU A 1 103 ? 3.349 1.522 4.653 1.00 92.62 103 LEU A O 1
ATOM 803 N N . GLY A 1 104 ? 2.398 2.764 6.262 1.00 89.94 104 GLY A N 1
ATOM 804 C CA . GLY A 1 104 ? 3.576 3.602 6.515 1.00 89.94 104 GLY A CA 1
ATOM 805 C C . GLY A 1 104 ? 4.831 2.799 6.867 1.00 89.94 104 GLY A C 1
ATOM 806 O O . GLY A 1 104 ? 5.850 2.922 6.187 1.00 89.94 104 GLY A O 1
ATOM 807 N N . THR A 1 105 ? 4.753 1.945 7.890 1.00 86.81 105 THR A N 1
ATOM 808 C CA . THR A 1 105 ? 5.890 1.144 8.361 1.00 86.81 105 THR A CA 1
ATOM 809 C C . THR A 1 105 ? 6.407 0.182 7.282 1.00 86.81 105 THR A C 1
ATOM 811 O O . THR A 1 105 ? 7.605 0.237 7.003 1.00 86.81 105 THR A O 1
ATOM 814 N N . PRO A 1 106 ? 5.576 -0.641 6.604 1.00 86.50 106 PRO A N 1
ATOM 815 C CA . PRO A 1 106 ? 6.058 -1.490 5.514 1.00 86.50 106 PRO A CA 1
ATOM 816 C C . PRO A 1 106 ? 6.676 -0.706 4.356 1.00 86.50 106 PRO A C 1
ATOM 818 O O . PRO A 1 106 ? 7.715 -1.121 3.849 1.00 86.50 106 PRO A O 1
ATOM 821 N N . THR A 1 107 ? 6.099 0.444 3.979 1.00 90.25 107 THR A N 1
ATOM 822 C CA . THR A 1 107 ? 6.672 1.310 2.930 1.00 90.25 107 THR A CA 1
ATOM 823 C C . THR A 1 107 ? 8.057 1.802 3.330 1.00 90.25 107 THR A C 1
ATOM 825 O O . THR A 1 107 ? 8.995 1.740 2.540 1.00 90.25 107 THR A O 1
ATOM 828 N N . LEU A 1 108 ? 8.202 2.277 4.570 1.00 87.31 108 LEU A N 1
ATOM 829 C CA . LEU A 1 108 ? 9.470 2.785 5.078 1.00 87.31 108 LEU A CA 1
ATOM 830 C C . LEU A 1 108 ? 10.530 1.680 5.131 1.00 87.31 108 LEU A C 1
ATOM 832 O O . LEU A 1 108 ? 11.649 1.898 4.676 1.00 87.31 108 LEU A O 1
ATOM 836 N N . ILE A 1 109 ? 10.172 0.494 5.636 1.00 83.25 109 ILE A N 1
ATOM 837 C CA . ILE A 1 109 ? 11.066 -0.672 5.668 1.00 83.25 109 ILE A CA 1
ATOM 838 C C . ILE A 1 109 ? 11.502 -1.043 4.249 1.00 83.25 109 ILE A C 1
ATOM 840 O O . ILE A 1 109 ? 12.693 -1.235 4.026 1.00 83.25 109 ILE A O 1
ATOM 844 N N . PHE A 1 110 ? 10.570 -1.091 3.295 1.00 83.38 110 PHE A N 1
ATOM 845 C CA . PHE A 1 110 ? 10.850 -1.412 1.895 1.00 83.38 110 PHE A CA 1
ATOM 846 C C . PHE A 1 110 ? 11.797 -0.400 1.232 1.00 83.38 110 PHE A C 1
ATOM 848 O O . PHE A 1 110 ? 12.773 -0.776 0.582 1.00 83.38 110 PHE A O 1
ATOM 855 N N . VAL A 1 111 ? 11.552 0.899 1.424 1.00 84.25 111 VAL A N 1
ATOM 856 C CA . VAL A 1 111 ? 12.427 1.949 0.887 1.00 84.25 111 VAL A CA 1
ATOM 857 C C . VAL A 1 111 ? 13.815 1.855 1.514 1.00 84.25 111 VAL A C 1
ATOM 859 O O . VAL A 1 111 ? 14.811 1.857 0.794 1.00 84.25 111 VAL A O 1
ATOM 862 N N . LEU A 1 112 ? 13.904 1.715 2.839 1.00 82.44 112 LEU A N 1
ATOM 863 C CA . LEU A 1 112 ? 15.186 1.600 3.534 1.00 82.44 112 LEU A CA 1
ATOM 864 C C . LEU A 1 112 ? 15.943 0.325 3.149 1.00 82.44 112 LEU A C 1
ATOM 866 O O . LEU A 1 112 ? 17.163 0.381 3.011 1.00 82.44 112 LEU A O 1
ATOM 870 N N . SER A 1 113 ? 15.252 -0.795 2.915 1.00 76.69 113 SER A N 1
ATOM 871 C CA . SER A 1 113 ? 15.894 -2.049 2.502 1.00 76.69 113 SER A CA 1
ATOM 872 C C . SER A 1 113 ? 16.526 -1.975 1.115 1.00 76.69 113 SER A C 1
ATOM 874 O O . SER A 1 113 ? 17.433 -2.750 0.833 1.00 76.69 113 SER A O 1
ATOM 876 N N . ILE A 1 114 ? 16.077 -1.053 0.261 1.00 76.06 114 ILE A N 1
ATOM 877 C CA . ILE A 1 114 ? 16.662 -0.816 -1.064 1.00 76.06 114 ILE A CA 1
ATOM 878 C C . ILE A 1 114 ? 17.718 0.291 -0.996 1.00 76.06 114 ILE A C 1
ATOM 880 O O . ILE A 1 114 ? 18.828 0.128 -1.499 1.00 76.06 114 ILE A O 1
ATOM 884 N N . VAL A 1 115 ? 17.396 1.412 -0.349 1.00 78.62 115 VAL A N 1
ATOM 885 C CA . VAL A 1 115 ? 18.257 2.600 -0.318 1.00 78.62 115 VAL A CA 1
ATOM 886 C C . VAL A 1 115 ? 19.526 2.360 0.500 1.00 78.62 115 VAL A C 1
ATOM 888 O O . VAL A 1 115 ? 20.599 2.744 0.044 1.00 78.62 115 VAL A O 1
ATOM 891 N N . LEU A 1 116 ? 19.446 1.713 1.672 1.00 76.69 116 LEU A N 1
ATOM 892 C CA . LEU A 1 116 ? 20.619 1.534 2.540 1.00 76.69 116 LEU A CA 1
ATOM 893 C C . LEU A 1 116 ? 21.725 0.696 1.876 1.00 76.69 116 LEU A C 1
ATOM 895 O O . LEU A 1 116 ? 22.860 1.175 1.854 1.00 76.69 116 LEU A O 1
ATOM 899 N N . PRO A 1 117 ? 21.452 -0.489 1.287 1.00 71.81 117 PRO A N 1
ATOM 900 C CA . PRO A 1 117 ? 22.491 -1.238 0.582 1.00 71.81 117 PRO A CA 1
ATOM 901 C C . PRO A 1 117 ? 23.096 -0.458 -0.585 1.00 71.81 117 PRO A C 1
ATOM 903 O O . PRO A 1 117 ? 24.309 -0.479 -0.764 1.00 71.81 117 PRO A O 1
ATOM 906 N N . ILE A 1 118 ? 22.273 0.270 -1.347 1.00 71.69 118 ILE A N 1
ATOM 907 C CA . ILE A 1 118 ? 22.746 1.057 -2.491 1.00 71.69 118 ILE A CA 1
ATOM 908 C C . ILE A 1 118 ? 23.689 2.172 -2.035 1.00 71.69 118 ILE A C 1
ATOM 910 O O . ILE A 1 118 ? 24.773 2.303 -2.590 1.00 71.69 118 ILE A O 1
ATOM 914 N N . VAL A 1 119 ? 23.324 2.925 -0.993 1.00 77.62 119 VAL A N 1
ATOM 915 C CA . VAL A 1 119 ? 24.173 3.989 -0.427 1.00 77.62 119 VAL A CA 1
ATOM 916 C C . VAL A 1 119 ? 25.514 3.445 0.066 1.00 77.62 119 VAL A C 1
ATOM 918 O O . VAL A 1 119 ? 26.530 4.117 -0.082 1.00 77.62 119 VAL A O 1
ATOM 921 N N . VAL A 1 120 ? 25.524 2.244 0.652 1.00 75.31 120 VAL A N 1
ATOM 922 C CA . VAL A 1 120 ? 26.751 1.609 1.159 1.00 75.31 120 VAL A CA 1
ATOM 923 C C . VAL A 1 120 ? 27.647 1.107 0.023 1.00 75.31 120 VAL A C 1
ATOM 925 O O . VAL A 1 120 ? 28.866 1.197 0.144 1.00 75.31 120 VAL A O 1
ATOM 928 N N . ILE A 1 121 ? 27.069 0.579 -1.061 1.00 73.69 121 ILE A N 1
ATOM 929 C CA . ILE A 1 121 ? 27.822 0.051 -2.209 1.00 73.69 121 ILE A CA 1
ATOM 930 C C . ILE A 1 121 ? 28.347 1.193 -3.087 1.00 73.69 121 ILE A C 1
ATOM 932 O O . ILE A 1 121 ? 29.550 1.280 -3.320 1.00 73.69 121 ILE A O 1
ATOM 936 N N . ASP A 1 122 ? 27.449 2.047 -3.584 1.00 74.25 122 ASP A N 1
ATOM 937 C CA . ASP A 1 122 ? 27.766 3.199 -4.429 1.00 74.25 122 ASP A CA 1
ATOM 938 C C . ASP A 1 122 ? 26.578 4.193 -4.448 1.00 74.25 122 ASP A C 1
ATOM 940 O O . ASP A 1 122 ? 25.548 3.928 -5.082 1.00 74.25 122 ASP A O 1
ATOM 944 N N . PRO A 1 123 ? 26.705 5.371 -3.803 1.00 80.38 123 PRO A N 1
ATOM 945 C CA . PRO A 1 123 ? 25.655 6.390 -3.771 1.00 80.38 123 PRO A CA 1
ATOM 946 C C . PRO A 1 123 ? 25.216 6.903 -5.147 1.00 80.38 123 PRO A C 1
ATOM 948 O O . PRO A 1 123 ? 24.085 7.374 -5.287 1.00 80.38 123 PRO A O 1
ATOM 951 N N . SER A 1 124 ? 26.073 6.828 -6.170 1.00 79.44 124 SER A N 1
ATOM 952 C CA . SER A 1 124 ? 25.736 7.293 -7.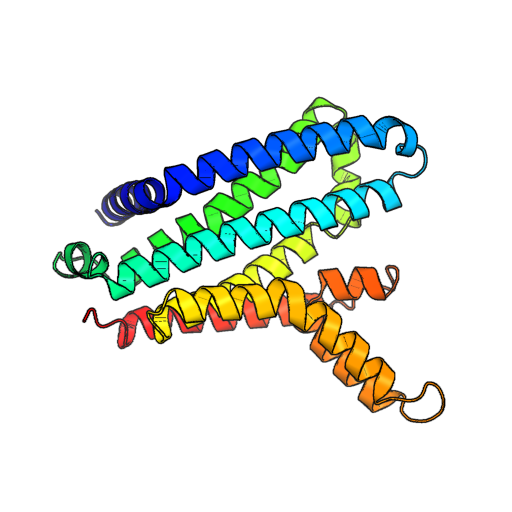521 1.00 79.44 124 SER A CA 1
ATOM 953 C C . SER A 1 124 ? 24.629 6.451 -8.169 1.00 79.44 124 SER A C 1
ATOM 955 O O . SER A 1 124 ? 23.853 6.952 -8.987 1.00 79.44 124 SER A O 1
ATOM 957 N N . LEU A 1 125 ? 24.457 5.202 -7.728 1.00 74.06 125 LEU A N 1
ATOM 958 C CA . LEU A 1 125 ? 23.393 4.315 -8.193 1.00 74.06 125 LEU A CA 1
ATOM 959 C C . LEU A 1 125 ? 21.994 4.771 -7.742 1.00 74.06 125 LEU A C 1
ATOM 961 O O . LEU A 1 125 ? 20.998 4.334 -8.321 1.00 74.06 125 LEU A O 1
ATOM 965 N N . LEU A 1 126 ? 21.879 5.691 -6.773 1.00 77.00 126 LEU A N 1
ATOM 966 C CA . LEU A 1 126 ? 20.584 6.252 -6.366 1.00 77.00 126 LEU A CA 1
ATOM 967 C C . LEU A 1 126 ? 19.870 6.977 -7.513 1.00 77.00 126 LEU A C 1
ATOM 969 O O . LEU A 1 126 ? 18.641 6.945 -7.586 1.00 77.00 126 LEU A O 1
ATOM 973 N N . TYR A 1 127 ? 20.612 7.589 -8.440 1.00 75.31 127 TYR A N 1
ATOM 974 C CA . TYR A 1 127 ? 20.016 8.250 -9.605 1.00 75.31 127 TYR A CA 1
ATOM 975 C C . TYR A 1 127 ? 19.297 7.256 -10.532 1.00 75.31 127 TYR A C 1
ATOM 977 O O . TYR A 1 127 ? 18.312 7.618 -11.179 1.00 75.31 127 TYR A O 1
ATOM 985 N N . LEU A 1 128 ? 19.722 5.988 -10.539 1.00 70.75 128 LEU A N 1
ATOM 986 C CA . LEU A 1 128 ? 19.111 4.918 -11.330 1.00 70.75 128 LEU A CA 1
ATOM 987 C C . LEU A 1 128 ? 17.821 4.369 -10.691 1.00 70.75 128 LEU A C 1
ATOM 989 O O . LEU A 1 128 ? 17.010 3.756 -11.380 1.00 70.75 128 LEU A O 1
ATOM 993 N N . LEU A 1 129 ? 17.567 4.622 -9.400 1.00 69.19 129 LEU A N 1
ATOM 994 C CA . LEU A 1 129 ? 16.297 4.247 -8.753 1.00 69.19 129 LEU A CA 1
ATOM 995 C C . LEU A 1 129 ? 15.114 5.076 -9.261 1.00 69.19 129 LEU A C 1
ATOM 997 O O . LEU A 1 129 ? 13.982 4.598 -9.286 1.00 69.19 129 LEU A O 1
ATOM 1001 N N . SER A 1 130 ? 15.357 6.321 -9.676 1.00 67.44 130 SER A N 1
ATOM 1002 C CA . SER A 1 130 ? 14.303 7.149 -10.269 1.00 67.44 130 SER A CA 1
ATOM 1003 C C . SER A 1 130 ? 13.822 6.543 -11.592 1.00 67.44 130 SER A C 1
ATOM 1005 O O . SER A 1 130 ? 12.619 6.412 -11.821 1.00 67.44 130 SER A O 1
ATOM 1007 N N . SER A 1 131 ? 14.757 6.071 -12.422 1.00 65.56 131 SER A N 1
ATOM 1008 C CA . SER A 1 131 ? 14.463 5.444 -13.713 1.00 65.56 131 SER A CA 1
ATOM 1009 C C . SER A 1 131 ? 13.989 3.989 -13.613 1.00 65.56 131 SER A C 1
ATOM 1011 O O . SER A 1 131 ? 13.465 3.464 -14.592 1.00 65.56 131 SER A O 1
ATOM 1013 N N . SER A 1 132 ? 14.105 3.342 -12.447 1.00 66.12 132 SER A N 1
ATOM 1014 C CA . SER A 1 132 ? 13.662 1.953 -12.237 1.00 66.12 132 SER A CA 1
ATOM 1015 C C . SER A 1 132 ? 12.149 1.786 -12.082 1.00 66.12 132 SER A C 1
ATOM 1017 O O . SER A 1 132 ? 11.646 0.664 -12.071 1.00 66.12 132 SER A O 1
ATOM 1019 N N . GLY A 1 133 ? 11.417 2.893 -11.928 1.00 78.38 133 GLY A N 1
ATOM 1020 C CA . GLY A 1 133 ? 9.982 2.872 -11.665 1.00 78.38 133 GLY A CA 1
ATOM 1021 C C . GLY A 1 133 ? 9.613 2.522 -10.220 1.00 78.38 133 GLY A C 1
ATOM 1022 O O . GLY A 1 133 ? 8.438 2.300 -9.938 1.00 78.38 133 GLY A O 1
ATOM 1023 N N . LEU A 1 134 ? 10.570 2.525 -9.281 1.00 81.81 134 LEU A N 1
ATOM 1024 C CA . LEU A 1 134 ? 10.314 2.273 -7.854 1.00 81.81 134 LEU A CA 1
ATOM 1025 C C . LEU A 1 134 ? 9.228 3.195 -7.281 1.00 81.81 134 LEU A C 1
ATOM 1027 O O . LEU A 1 134 ? 8.380 2.757 -6.507 1.00 81.81 134 LEU A O 1
ATOM 1031 N N . HIS A 1 135 ? 9.211 4.462 -7.692 1.00 85.69 135 HIS A N 1
ATOM 1032 C CA . HIS A 1 135 ? 8.189 5.424 -7.280 1.00 85.69 135 HIS A CA 1
ATOM 1033 C C . HIS A 1 135 ? 6.775 5.008 -7.726 1.00 85.69 135 HIS A C 1
ATOM 1035 O O . HIS A 1 135 ? 5.821 5.169 -6.967 1.00 85.69 135 HIS A O 1
ATOM 1041 N N . LEU A 1 136 ? 6.637 4.412 -8.914 1.00 87.31 136 LEU A N 1
ATOM 1042 C CA . LEU A 1 136 ? 5.361 3.894 -9.418 1.00 87.31 136 LEU A CA 1
ATOM 1043 C C . LEU A 1 136 ? 4.956 2.630 -8.681 1.00 87.31 136 LEU A C 1
ATOM 1045 O O . LEU A 1 136 ? 3.781 2.468 -8.385 1.00 87.31 136 LEU A O 1
ATOM 1049 N N . LEU A 1 137 ? 5.915 1.751 -8.371 1.00 89.00 137 LEU A N 1
ATOM 1050 C CA . LEU A 1 137 ? 5.646 0.554 -7.581 1.00 89.00 137 LEU A CA 1
ATOM 1051 C C . LEU A 1 137 ? 5.095 0.940 -6.207 1.00 89.00 137 LEU A C 1
ATOM 1053 O O . LEU A 1 137 ? 4.106 0.361 -5.760 1.00 89.00 137 LEU A O 1
ATOM 1057 N N . ILE A 1 138 ? 5.713 1.923 -5.545 1.00 91.62 138 ILE A N 1
ATOM 1058 C CA . ILE A 1 138 ? 5.237 2.430 -4.254 1.00 91.62 138 ILE A CA 1
ATOM 1059 C C . ILE A 1 138 ? 3.843 3.033 -4.403 1.00 91.62 138 ILE A C 1
ATOM 1061 O O . ILE A 1 138 ? 2.967 2.701 -3.609 1.00 91.62 138 ILE A O 1
ATOM 1065 N N . LEU A 1 139 ? 3.627 3.881 -5.412 1.00 92.75 139 LEU A N 1
ATOM 1066 C CA . LEU A 1 139 ? 2.339 4.530 -5.646 1.00 92.75 139 LEU A CA 1
ATOM 1067 C C . LEU A 1 139 ? 1.221 3.512 -5.914 1.00 92.75 139 LEU A C 1
ATOM 1069 O O . LEU A 1 139 ? 0.197 3.557 -5.240 1.00 92.75 139 LEU A O 1
ATOM 1073 N N . GLU A 1 140 ? 1.440 2.576 -6.840 1.00 93.50 140 GLU A N 1
ATOM 1074 C CA . GLU A 1 140 ? 0.518 1.476 -7.151 1.00 93.50 140 GLU A CA 1
ATOM 1075 C C . GLU A 1 140 ? 0.225 0.647 -5.899 1.00 93.50 140 GLU A C 1
ATOM 1077 O O . GLU A 1 140 ? -0.922 0.375 -5.563 1.00 93.50 140 GLU A O 1
ATOM 1082 N N . THR A 1 141 ? 1.266 0.281 -5.151 1.00 94.31 141 THR A N 1
ATOM 1083 C CA . THR A 1 141 ? 1.091 -0.543 -3.957 1.00 94.31 141 THR A CA 1
ATOM 1084 C C . THR A 1 141 ? 0.304 0.191 -2.877 1.00 94.31 141 THR A C 1
ATOM 1086 O O . THR A 1 141 ? -0.562 -0.413 -2.247 1.00 94.31 141 THR A O 1
ATOM 1089 N N . LEU A 1 142 ? 0.558 1.482 -2.660 1.00 95.06 142 LEU A N 1
ATOM 1090 C CA . LEU A 1 142 ? -0.185 2.295 -1.694 1.00 95.06 142 LEU A CA 1
ATOM 1091 C C . LEU A 1 142 ? -1.642 2.504 -2.110 1.00 95.06 142 LEU A C 1
ATOM 1093 O O . LEU A 1 142 ? -2.524 2.441 -1.252 1.00 95.06 142 LEU A O 1
ATOM 1097 N N . GLU A 1 143 ? -1.904 2.715 -3.398 1.00 95.50 143 GLU A N 1
ATOM 1098 C CA . GLU A 1 143 ? -3.253 2.853 -3.946 1.00 95.50 143 GLU A CA 1
ATOM 1099 C C . GLU A 1 143 ? -4.073 1.574 -3.713 1.00 95.50 143 GLU A C 1
ATOM 1101 O O . GLU A 1 143 ? -5.108 1.626 -3.037 1.00 95.50 143 GLU A O 1
ATOM 1106 N N . LEU A 1 144 ? -3.549 0.413 -4.114 1.00 96.19 144 LEU A N 1
ATOM 1107 C CA . LEU A 1 144 ? -4.226 -0.875 -3.938 1.00 96.19 144 LEU A CA 1
ATOM 1108 C C . LEU A 1 144 ? -4.407 -1.199 -2.452 1.00 96.19 144 LEU A C 1
ATOM 1110 O O . LEU A 1 144 ? -5.440 -1.718 -2.024 1.00 96.19 144 LEU A O 1
ATOM 1114 N N . SER A 1 145 ? -3.422 -0.836 -1.631 1.00 95.69 145 SER A N 1
ATOM 1115 C CA . SER A 1 145 ? -3.488 -1.000 -0.179 1.00 95.69 145 SER A CA 1
ATOM 1116 C C . SER A 1 145 ? -4.565 -0.134 0.462 1.00 95.69 145 SER A C 1
ATOM 1118 O O . SER A 1 145 ? -5.233 -0.600 1.383 1.00 95.69 145 SER A O 1
ATOM 1120 N N . CYS A 1 146 ? -4.791 1.089 -0.026 1.00 96.12 146 CYS A N 1
ATOM 1121 C CA . CYS A 1 146 ? -5.913 1.918 0.421 1.00 96.12 146 CYS A CA 1
ATOM 1122 C C . CYS A 1 146 ? -7.253 1.235 0.115 1.00 96.12 146 CYS A C 1
ATOM 1124 O O . CYS A 1 146 ? -8.132 1.197 0.979 1.00 96.12 146 CYS A O 1
ATOM 1126 N N . PHE A 1 147 ? -7.405 0.626 -1.063 1.00 95.75 147 PHE A N 1
ATOM 1127 C CA . PHE A 1 147 ? -8.609 -0.142 -1.391 1.00 95.75 147 PHE A CA 1
ATOM 1128 C C . PHE A 1 147 ? -8.822 -1.327 -0.448 1.00 95.75 147 PHE A C 1
ATOM 1130 O O . PHE A 1 147 ? -9.916 -1.502 0.095 1.00 95.75 147 PHE A O 1
ATOM 1137 N N . ILE A 1 148 ? -7.778 -2.113 -0.190 1.00 96.56 148 ILE A N 1
ATOM 1138 C CA . ILE A 1 148 ? -7.860 -3.266 0.717 1.00 96.56 148 ILE A CA 1
ATOM 1139 C C . ILE A 1 148 ? -8.139 -2.807 2.153 1.00 96.56 148 ILE A C 1
ATOM 1141 O O . ILE A 1 148 ? -8.913 -3.448 2.862 1.00 96.56 148 ILE A O 1
ATOM 1145 N N . PHE A 1 149 ? -7.570 -1.677 2.580 1.00 96.44 149 PHE A N 1
ATOM 1146 C CA . PHE A 1 149 ? -7.838 -1.084 3.889 1.00 96.44 149 PHE A CA 1
ATOM 1147 C C . PHE A 1 149 ? -9.314 -0.698 4.017 1.00 96.44 149 PHE A C 1
ATOM 1149 O O . PHE A 1 149 ? -9.960 -1.029 5.013 1.00 96.44 149 PHE A O 1
ATOM 1156 N N . LEU A 1 150 ? -9.879 -0.048 2.995 1.00 95.31 150 LEU A N 1
ATOM 1157 C CA . LEU A 1 150 ? -11.301 0.286 2.964 1.00 95.31 150 LEU A CA 1
ATOM 1158 C C . LEU A 1 150 ? -12.165 -0.979 3.064 1.00 95.31 150 LEU A C 1
ATOM 1160 O O . LEU A 1 150 ? -13.101 -1.018 3.864 1.00 95.31 150 LEU A O 1
ATOM 1164 N N . VAL A 1 151 ? -11.817 -2.037 2.326 1.00 94.81 151 VAL A N 1
ATOM 1165 C CA . VAL A 1 151 ? -12.494 -3.340 2.415 1.00 94.81 151 VAL A CA 1
ATOM 1166 C C . VAL A 1 151 ? -12.375 -3.939 3.814 1.00 94.81 151 VAL A C 1
ATOM 1168 O O . VAL A 1 151 ? -13.375 -4.428 4.338 1.00 94.81 151 VAL A O 1
ATOM 1171 N N . ALA A 1 152 ? -11.211 -3.864 4.459 1.00 94.12 152 ALA A N 1
ATOM 1172 C CA . ALA A 1 152 ? -11.025 -4.335 5.830 1.00 94.12 152 ALA A CA 1
ATOM 1173 C C . ALA A 1 152 ? -11.938 -3.592 6.817 1.00 94.12 152 ALA A C 1
ATOM 1175 O O . ALA A 1 152 ? -12.590 -4.227 7.646 1.00 94.12 152 ALA A O 1
ATOM 1176 N N . CYS A 1 153 ? -12.050 -2.267 6.689 1.00 91.69 153 CYS A N 1
ATOM 1177 C CA . CYS A 1 153 ? -12.923 -1.447 7.531 1.00 91.69 153 CYS A CA 1
ATOM 1178 C C . CYS A 1 153 ? -14.417 -1.701 7.300 1.00 91.69 153 CYS A C 1
ATOM 1180 O O . CYS A 1 153 ? -15.198 -1.659 8.253 1.00 91.69 153 CYS A O 1
ATOM 1182 N N . VAL A 1 154 ? -14.827 -1.918 6.048 1.00 92.44 154 VAL A N 1
ATOM 1183 C CA . VAL A 1 154 ? -16.238 -2.111 5.684 1.00 92.44 154 VAL A CA 1
ATOM 1184 C C . VAL A 1 154 ? -16.694 -3.535 5.980 1.00 92.44 154 VAL A C 1
ATOM 1186 O O . VAL A 1 154 ? -17.722 -3.728 6.621 1.00 92.44 154 VAL A O 1
ATOM 1189 N N . SER A 1 155 ? -15.929 -4.532 5.536 1.00 92.25 155 SER A N 1
ATOM 1190 C CA . SER A 1 155 ? -16.304 -5.942 5.673 1.00 92.25 155 SER A CA 1
ATOM 1191 C C . SER A 1 155 ? -16.078 -6.488 7.077 1.00 92.25 155 SER A C 1
ATOM 1193 O O . SER A 1 155 ? -16.759 -7.436 7.464 1.00 92.25 155 SER A O 1
ATOM 1195 N N . LYS A 1 156 ? -15.097 -5.937 7.814 1.00 90.81 156 LYS A N 1
ATOM 1196 C CA . LYS A 1 156 ? -14.606 -6.477 9.092 1.00 90.81 156 LYS A CA 1
ATOM 1197 C C . LYS A 1 156 ? -14.345 -7.987 9.015 1.00 90.81 156 LYS A C 1
ATOM 1199 O O . LYS A 1 156 ? -14.583 -8.721 9.967 1.00 90.81 156 LYS A O 1
ATOM 1204 N N . ASN A 1 157 ? -13.903 -8.475 7.855 1.00 91.94 157 ASN A N 1
ATOM 1205 C CA . ASN A 1 157 ? -13.726 -9.897 7.604 1.00 91.94 157 ASN A CA 1
ATOM 1206 C C . ASN A 1 157 ? -12.328 -10.160 7.053 1.00 91.94 157 ASN A C 1
ATOM 1208 O O . ASN A 1 157 ? -12.007 -9.824 5.916 1.00 91.94 157 ASN A O 1
ATOM 1212 N N . ARG A 1 158 ? -11.513 -10.839 7.862 1.00 91.44 158 ARG A N 1
ATOM 1213 C CA . ARG A 1 158 ? -10.131 -11.197 7.524 1.00 91.44 158 ARG A CA 1
ATOM 1214 C C . ARG A 1 158 ? -10.014 -12.019 6.232 1.00 91.44 158 ARG A C 1
ATOM 1216 O O . ARG A 1 158 ? -9.084 -11.807 5.462 1.00 91.44 158 ARG A O 1
ATOM 1223 N N . GLY A 1 159 ? -10.972 -12.909 5.963 1.00 92.56 159 GLY A N 1
ATOM 1224 C CA . GLY A 1 159 ? -11.004 -13.716 4.741 1.00 92.56 159 GLY A CA 1
ATOM 1225 C C . GLY A 1 159 ? -11.301 -12.876 3.500 1.00 92.56 159 GLY A C 1
ATOM 1226 O O . GLY A 1 159 ? -10.621 -13.029 2.489 1.00 92.56 159 GLY A O 1
ATOM 1227 N N . ALA A 1 160 ? -12.251 -11.940 3.597 1.00 94.25 160 ALA A N 1
ATOM 1228 C CA . ALA A 1 160 ? -12.559 -11.013 2.508 1.00 94.25 160 ALA A CA 1
ATOM 1229 C C . ALA A 1 160 ? -11.372 -10.084 2.210 1.00 94.25 160 ALA A C 1
ATOM 1231 O O . ALA A 1 160 ? -10.988 -9.939 1.052 1.00 94.25 160 ALA A O 1
ATOM 1232 N N . THR A 1 161 ? -10.740 -9.520 3.245 1.00 95.50 161 THR A N 1
ATOM 1233 C CA . THR A 1 161 ? -9.545 -8.676 3.100 1.00 95.50 161 THR A CA 1
ATOM 1234 C C . THR A 1 161 ? -8.393 -9.425 2.436 1.00 95.50 161 THR A C 1
ATOM 1236 O O . THR A 1 161 ? -7.767 -8.894 1.521 1.00 95.50 161 THR A O 1
ATOM 1239 N N . LEU A 1 162 ? -8.130 -10.669 2.857 1.00 93.56 162 LEU A N 1
ATOM 1240 C CA . LEU A 1 162 ? -7.094 -11.507 2.255 1.00 93.56 162 LEU A CA 1
ATOM 1241 C C . LEU A 1 162 ? -7.399 -11.800 0.785 1.00 93.56 162 LEU A C 1
ATOM 1243 O O . LEU A 1 162 ? -6.537 -11.601 -0.064 1.00 93.56 162 LEU A O 1
ATOM 1247 N N . LEU A 1 163 ? -8.621 -12.247 0.482 1.00 95.81 163 LEU A N 1
ATOM 1248 C CA . LEU A 1 163 ? -9.032 -12.592 -0.876 1.00 95.81 163 LEU A CA 1
ATOM 1249 C C . LEU A 1 163 ? -8.934 -11.385 -1.813 1.00 95.81 163 LEU A C 1
ATOM 1251 O O . LEU A 1 163 ? -8.349 -11.497 -2.886 1.00 95.81 163 LEU A O 1
ATOM 1255 N N . VAL A 1 164 ? -9.461 -10.229 -1.399 1.00 96.75 164 VAL A N 1
ATOM 1256 C CA . VAL A 1 164 ? -9.381 -8.992 -2.187 1.00 96.75 164 VAL A CA 1
ATOM 1257 C C . VAL A 1 164 ? -7.930 -8.558 -2.370 1.00 96.75 164 VAL A C 1
ATOM 1259 O O . VAL A 1 164 ? -7.551 -8.196 -3.480 1.00 96.75 164 VAL A O 1
ATOM 1262 N N . GLY A 1 165 ? -7.100 -8.657 -1.329 1.00 94.75 165 GLY A N 1
ATOM 1263 C CA . GLY A 1 165 ? -5.674 -8.362 -1.434 1.00 94.75 165 GLY A CA 1
ATOM 1264 C C . GLY A 1 165 ? -4.958 -9.253 -2.446 1.00 94.75 165 GLY A C 1
ATOM 1265 O O . GLY A 1 165 ? -4.254 -8.750 -3.319 1.00 94.75 165 GLY A O 1
ATOM 1266 N N . LEU A 1 166 ? -5.188 -10.566 -2.388 1.00 93.56 166 LEU A N 1
ATOM 1267 C CA . LEU A 1 166 ? -4.603 -11.510 -3.341 1.00 93.56 166 LEU A CA 1
ATOM 1268 C C . LEU A 1 166 ? -5.104 -11.267 -4.771 1.00 93.56 166 LEU A C 1
ATOM 1270 O O . LEU A 1 166 ? -4.313 -11.301 -5.714 1.00 93.56 166 LEU A O 1
ATOM 1274 N N . LEU A 1 167 ? -6.395 -10.974 -4.938 1.00 95.50 167 LEU A N 1
ATOM 1275 C CA . LEU A 1 167 ? -6.973 -10.661 -6.242 1.00 95.50 167 LEU A CA 1
ATOM 1276 C C . LEU A 1 167 ? -6.349 -9.400 -6.842 1.00 95.50 167 LEU A C 1
ATOM 1278 O O . LEU A 1 167 ? -5.877 -9.447 -7.976 1.00 95.50 167 LEU A O 1
ATOM 1282 N N . LEU A 1 168 ? -6.315 -8.301 -6.083 1.00 95.00 168 LEU A N 1
ATOM 1283 C CA . LEU A 1 168 ? -5.829 -7.003 -6.554 1.00 95.00 168 LEU A CA 1
ATOM 1284 C C . LEU A 1 168 ? -4.333 -7.004 -6.864 1.00 95.00 168 LEU A C 1
ATOM 1286 O O . LEU A 1 168 ? -3.944 -6.398 -7.857 1.00 95.00 168 LEU A O 1
ATOM 1290 N N . PHE A 1 169 ? -3.507 -7.678 -6.058 1.00 91.81 169 PHE A N 1
ATOM 1291 C CA . PHE A 1 169 ? -2.053 -7.675 -6.243 1.00 91.81 169 PHE A CA 1
ATOM 1292 C C . PHE A 1 169 ? -1.526 -8.771 -7.175 1.00 91.81 169 PHE A C 1
ATOM 1294 O O . PHE A 1 169 ? -0.486 -8.562 -7.797 1.00 91.81 169 PHE A O 1
ATOM 1301 N N . PHE A 1 170 ? -2.190 -9.928 -7.278 1.00 89.31 170 PHE A N 1
ATOM 1302 C CA . PHE A 1 170 ? -1.605 -11.096 -7.956 1.00 89.31 170 PHE A CA 1
ATOM 1303 C C . PHE A 1 170 ? -2.433 -11.674 -9.091 1.00 89.31 170 PHE A C 1
ATOM 1305 O O . PHE A 1 170 ? -1.859 -12.311 -9.964 1.00 89.31 170 PHE A O 1
ATOM 1312 N N . ILE A 1 171 ? -3.752 -11.491 -9.102 1.00 90.12 171 ILE A N 1
ATOM 1313 C CA . ILE A 1 171 ? -4.603 -12.122 -10.120 1.00 90.12 171 ILE A CA 1
ATOM 1314 C C . ILE A 1 171 ? -5.007 -11.087 -11.167 1.00 90.12 171 ILE A C 1
ATOM 1316 O O . ILE A 1 171 ? -4.653 -11.209 -12.340 1.00 90.12 171 ILE A O 1
ATOM 1320 N N . LEU A 1 172 ? -5.696 -10.028 -10.746 1.00 92.50 172 LEU A N 1
ATOM 1321 C CA . LEU A 1 172 ? -6.224 -8.985 -11.627 1.00 92.50 172 LEU A CA 1
ATOM 1322 C C . LEU A 1 172 ? -5.166 -8.287 -12.494 1.00 92.50 172 LEU A C 1
ATOM 1324 O O . LEU A 1 172 ? -5.437 -8.123 -13.685 1.00 92.50 172 LEU A O 1
ATOM 1328 N N . PRO A 1 173 ? -3.959 -7.953 -11.997 1.00 89.50 173 PRO A N 1
ATOM 1329 C CA . PRO A 1 173 ? -2.971 -7.277 -12.830 1.00 89.50 173 PRO A CA 1
ATOM 1330 C C . PRO A 1 173 ? -2.490 -8.111 -14.022 1.00 89.50 173 PRO A C 1
ATOM 1332 O O . PRO A 1 173 ? -2.011 -7.562 -15.005 1.00 89.50 173 PRO A O 1
ATOM 1335 N N . PHE A 1 174 ? -2.619 -9.437 -13.956 1.00 85.31 174 PHE A N 1
ATOM 1336 C CA . PHE A 1 174 ? -2.250 -10.332 -15.054 1.00 85.31 174 PHE A CA 1
ATOM 1337 C C . PHE A 1 174 ? -3.463 -10.721 -15.898 1.00 85.31 174 PHE A C 1
ATOM 1339 O O . PHE A 1 174 ? -3.366 -10.814 -17.120 1.00 85.31 174 PHE A O 1
ATOM 1346 N N . MET A 1 175 ? -4.620 -10.914 -15.260 1.00 86.88 175 MET A N 1
ATOM 1347 C CA . MET A 1 175 ? -5.851 -11.286 -15.955 1.00 86.88 175 MET A CA 1
ATOM 1348 C C . MET A 1 175 ? -6.413 -10.145 -16.803 1.00 86.88 175 MET A C 1
ATOM 1350 O O . MET A 1 175 ? -6.869 -10.404 -17.913 1.00 86.88 175 MET A O 1
ATOM 1354 N N . ILE A 1 176 ? -6.361 -8.890 -16.339 1.00 87.75 176 ILE A N 1
ATOM 1355 C CA . ILE A 1 176 ? -6.929 -7.754 -17.084 1.00 87.75 176 ILE A CA 1
ATOM 1356 C C . ILE A 1 176 ? -6.222 -7.564 -18.439 1.00 87.75 176 ILE A C 1
ATOM 1358 O O . ILE A 1 176 ? -6.919 -7.599 -19.456 1.00 87.75 176 ILE A O 1
ATOM 1362 N N . PRO A 1 177 ? -4.879 -7.440 -18.524 1.00 82.88 177 PRO A N 1
ATOM 1363 C CA . PRO A 1 177 ? -4.201 -7.310 -19.814 1.00 82.88 177 PRO A CA 1
ATOM 1364 C C . PRO A 1 177 ? -4.427 -8.516 -20.729 1.00 82.88 177 PRO A C 1
ATOM 1366 O O . PRO A 1 177 ? -4.632 -8.334 -21.928 1.00 82.88 177 PRO A O 1
ATOM 1369 N N . LEU A 1 178 ? -4.438 -9.734 -20.172 1.00 83.12 178 LEU A N 1
ATOM 1370 C CA . LEU A 1 178 ? -4.688 -10.961 -20.930 1.00 83.12 178 LEU A CA 1
ATOM 1371 C C . LEU A 1 178 ? -6.074 -10.935 -21.588 1.00 83.12 178 LEU A C 1
ATOM 1373 O O . LEU A 1 178 ? -6.192 -11.161 -22.791 1.00 83.12 178 LEU A O 1
ATOM 1377 N N . LEU A 1 179 ? -7.116 -10.601 -20.824 1.00 84.94 179 LEU A N 1
ATOM 1378 C CA . LEU A 1 179 ? -8.481 -10.492 -21.339 1.00 84.94 179 LEU A CA 1
ATOM 1379 C C . LEU A 1 179 ? -8.598 -9.391 -22.397 1.00 84.94 179 LEU A C 1
ATOM 1381 O O . LEU A 1 179 ? -9.210 -9.613 -23.440 1.00 84.94 179 LEU A O 1
ATOM 1385 N N . LEU A 1 180 ? -7.970 -8.232 -22.176 1.00 80.50 180 LEU A N 1
ATOM 1386 C CA . LEU A 1 180 ? -7.948 -7.148 -23.162 1.00 80.50 180 LEU A CA 1
ATOM 1387 C C . LEU A 1 180 ? -7.289 -7.583 -24.479 1.00 80.50 180 LEU A C 1
ATOM 1389 O O . LEU A 1 180 ? -7.773 -7.216 -25.548 1.00 80.50 180 LEU A O 1
ATOM 1393 N N . MET A 1 181 ? -6.227 -8.392 -24.422 1.00 77.00 181 MET A N 1
ATOM 1394 C CA . MET A 1 181 ? -5.586 -8.956 -25.617 1.00 77.00 181 MET A CA 1
ATOM 1395 C C . MET A 1 181 ? -6.459 -9.993 -26.335 1.00 77.00 181 MET A C 1
ATOM 1397 O O . MET A 1 181 ? -6.407 -10.077 -27.558 1.00 77.00 181 MET A O 1
ATOM 1401 N N . MET A 1 182 ? -7.262 -10.773 -25.605 1.00 78.06 182 MET A N 1
ATOM 1402 C CA . MET A 1 182 ? -8.165 -11.767 -26.201 1.00 78.06 182 MET A CA 1
ATOM 1403 C C . MET A 1 182 ? -9.402 -11.130 -26.847 1.00 78.06 182 MET A C 1
ATOM 1405 O O . MET A 1 182 ? -9.868 -11.609 -27.878 1.00 78.06 182 MET A O 1
ATOM 1409 N N . ILE A 1 183 ? -9.941 -10.064 -26.248 1.00 76.50 183 ILE A N 1
ATOM 1410 C CA . ILE A 1 183 ? -11.166 -9.392 -26.713 1.00 76.50 183 ILE A CA 1
ATOM 1411 C C . ILE A 1 183 ? -10.884 -8.508 -27.933 1.00 76.50 183 ILE A C 1
ATOM 1413 O O . ILE A 1 183 ? -11.679 -8.473 -28.873 1.00 76.50 183 ILE A O 1
ATOM 1417 N N . TYR A 1 184 ? -9.755 -7.797 -27.940 1.00 70.62 184 TYR A N 1
ATOM 1418 C CA . TYR A 1 184 ? -9.413 -6.873 -29.015 1.00 70.62 184 TYR A CA 1
ATOM 1419 C C . TYR A 1 184 ? -8.364 -7.485 -29.945 1.00 70.62 184 TYR A C 1
ATOM 1421 O O . TYR A 1 184 ? -7.171 -7.493 -29.646 1.00 70.62 184 TYR A O 1
ATOM 1429 N N . SER A 1 185 ? -8.820 -7.967 -31.107 1.00 58.44 185 SER A N 1
ATOM 1430 C CA . SER A 1 185 ? -7.939 -8.408 -32.194 1.00 58.44 185 SER A CA 1
ATOM 1431 C C . SER A 1 185 ? -6.954 -7.293 -32.587 1.00 58.44 185 SER A C 1
ATOM 1433 O O . SER A 1 185 ? -7.368 -6.130 -32.681 1.00 58.44 185 SER A O 1
ATOM 1435 N N . PRO A 1 186 ? -5.685 -7.619 -32.908 1.00 57.62 186 PRO A N 1
ATOM 1436 C CA . PRO A 1 186 ? -4.690 -6.643 -33.359 1.00 57.62 186 PRO A CA 1
ATOM 1437 C C . PRO A 1 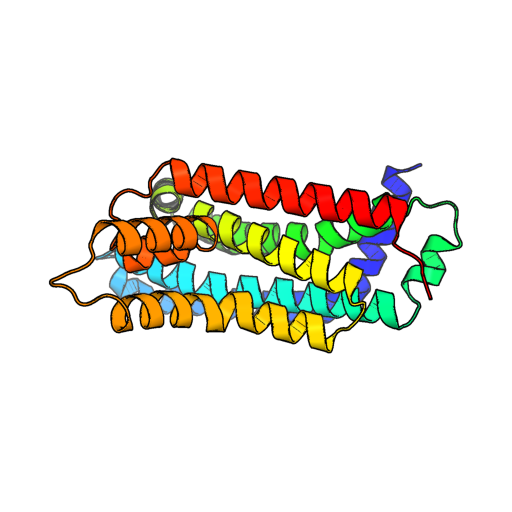186 ? -5.082 -5.866 -34.633 1.00 57.62 186 PRO A C 1
ATOM 1439 O O . PRO A 1 186 ? -4.400 -4.906 -34.980 1.00 57.62 186 PRO A O 1
ATOM 1442 N N . ILE A 1 187 ? -6.166 -6.247 -35.324 1.00 53.84 187 ILE A N 1
ATOM 1443 C CA . ILE A 1 187 ? -6.513 -5.744 -36.662 1.00 53.84 187 ILE A CA 1
ATOM 1444 C C . ILE A 1 187 ? -7.693 -4.743 -36.662 1.00 53.84 187 ILE A C 1
ATOM 1446 O O . ILE A 1 187 ? -7.843 -4.016 -37.638 1.00 53.84 187 ILE A O 1
ATOM 1450 N N . GLY A 1 188 ? -8.517 -4.631 -35.604 1.00 49.12 188 GLY A N 1
ATOM 1451 C CA . GLY A 1 188 ? -9.852 -4.010 -35.768 1.00 49.12 188 GLY A CA 1
ATOM 1452 C C . GLY A 1 188 ? -10.375 -3.009 -34.732 1.00 49.12 188 GLY A C 1
ATOM 1453 O O . GLY A 1 188 ? -11.367 -2.346 -35.012 1.00 49.12 188 GLY A O 1
ATOM 1454 N N . ALA A 1 189 ? -9.770 -2.863 -33.553 1.00 54.34 189 ALA A N 1
ATOM 1455 C CA . ALA A 1 189 ? -10.361 -2.043 -32.487 1.00 54.34 189 ALA A CA 1
ATOM 1456 C C . ALA A 1 189 ? -9.288 -1.335 -31.654 1.00 54.34 189 ALA A C 1
ATOM 1458 O O . ALA A 1 189 ? -8.998 -1.719 -30.525 1.00 54.34 189 ALA A O 1
ATOM 1459 N N . GLN A 1 190 ? -8.673 -0.307 -32.238 1.00 65.50 190 GLN A N 1
ATOM 1460 C CA . GLN A 1 190 ? -7.592 0.446 -31.597 1.00 65.50 190 GLN A CA 1
ATOM 1461 C C . GLN A 1 190 ? -8.080 1.415 -30.495 1.00 65.50 190 GLN A C 1
ATOM 1463 O O . GLN A 1 190 ? -7.628 1.263 -29.365 1.00 65.50 190 GLN A O 1
ATOM 1468 N N . PRO A 1 191 ? -9.072 2.311 -30.703 1.00 66.94 191 PRO A N 1
ATOM 1469 C CA . PRO A 1 191 ? -9.348 3.371 -29.723 1.00 66.94 191 PRO A CA 1
ATOM 1470 C C . PRO A 1 191 ? -9.957 2.877 -28.398 1.00 66.94 191 PRO A C 1
ATOM 1472 O O . PRO A 1 191 ? -9.589 3.362 -27.332 1.00 66.94 191 PRO A O 1
ATOM 1475 N N . MET A 1 192 ? -10.862 1.891 -28.433 1.00 69.19 192 MET A N 1
ATOM 1476 C CA . MET A 1 192 ? -11.466 1.341 -27.206 1.00 69.19 192 MET A CA 1
ATOM 1477 C C . MET A 1 192 ? -10.466 0.501 -26.401 1.00 69.19 192 MET A C 1
ATOM 1479 O O . MET A 1 192 ? -10.461 0.532 -25.171 1.00 69.19 192 MET A O 1
ATOM 1483 N N . ARG A 1 193 ? -9.596 -0.234 -27.102 1.00 73.56 193 ARG A N 1
ATOM 1484 C CA . ARG A 1 193 ? -8.492 -0.971 -26.491 1.00 73.56 193 ARG A CA 1
ATOM 1485 C C . ARG A 1 193 ? -7.547 -0.003 -25.785 1.00 73.56 193 ARG A C 1
ATOM 1487 O O . ARG A 1 193 ? -7.247 -0.222 -24.616 1.00 73.56 193 ARG A O 1
ATOM 1494 N N . ASP A 1 194 ? -7.139 1.064 -26.464 1.00 76.56 194 ASP A N 1
ATOM 1495 C CA . ASP A 1 194 ? -6.211 2.057 -25.921 1.00 76.56 194 ASP A CA 1
ATOM 1496 C C . ASP A 1 194 ? -6.795 2.739 -24.674 1.00 76.56 194 ASP A C 1
ATOM 1498 O O . ASP A 1 194 ? -6.127 2.791 -23.644 1.00 76.56 194 ASP A O 1
ATOM 1502 N N . TYR A 1 195 ? -8.079 3.118 -24.696 1.00 80.38 195 TYR A N 1
ATOM 1503 C CA . TYR A 1 195 ? -8.766 3.667 -23.521 1.00 80.38 195 TYR A CA 1
ATOM 1504 C C . TYR A 1 195 ? -8.787 2.699 -22.325 1.00 80.38 195 TYR A C 1
ATOM 1506 O O . TYR A 1 195 ? -8.513 3.087 -21.191 1.00 80.38 195 TYR A O 1
ATOM 1514 N N . LEU A 1 196 ? -9.085 1.415 -22.546 1.00 82.50 196 LEU A N 1
ATOM 1515 C CA . LEU A 1 196 ? -9.099 0.426 -21.462 1.00 82.50 196 LEU A CA 1
ATOM 1516 C C . LEU A 1 196 ? -7.696 0.144 -20.908 1.00 82.50 196 LEU A C 1
ATOM 1518 O O . LEU A 1 196 ? -7.555 -0.095 -19.707 1.00 82.50 196 LEU A O 1
ATOM 1522 N N . PHE A 1 197 ? -6.659 0.214 -21.746 1.00 82.12 197 PHE A N 1
ATOM 1523 C CA . PHE A 1 1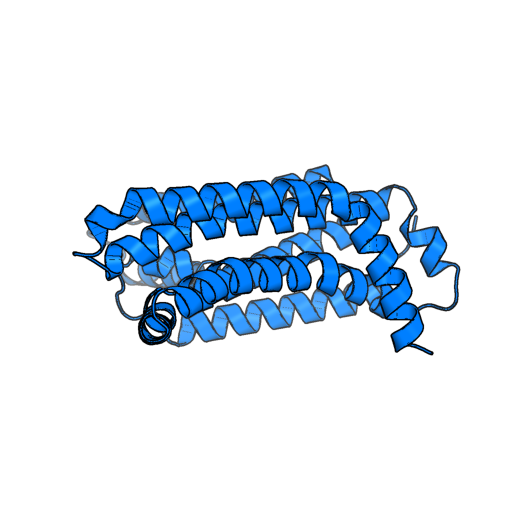97 ? -5.270 0.171 -21.290 1.00 82.12 197 PHE A CA 1
ATOM 1524 C C . PHE A 1 197 ? -4.884 1.420 -20.486 1.00 82.12 197 PHE A C 1
ATOM 1526 O O . PHE A 1 197 ? -4.141 1.290 -19.516 1.00 82.12 197 PHE A O 1
ATOM 1533 N N . GLU A 1 198 ? -5.422 2.598 -20.807 1.00 83.75 198 GLU A N 1
ATOM 1534 C CA . GLU A 1 198 ? -5.242 3.806 -19.990 1.00 83.75 198 GLU A CA 1
ATOM 1535 C C . GLU A 1 198 ? -5.926 3.685 -18.624 1.00 83.75 198 GLU A C 1
ATOM 1537 O O . GLU A 1 198 ? -5.320 4.027 -17.608 1.00 83.75 198 GLU A O 1
ATOM 1542 N N . VAL A 1 199 ? -7.145 3.137 -18.568 1.00 87.00 199 VAL A N 1
ATOM 1543 C CA . VAL A 1 199 ? -7.822 2.841 -17.294 1.00 87.00 199 VAL A CA 1
ATOM 1544 C C . VAL A 1 199 ? -7.002 1.842 -16.479 1.00 87.00 199 VAL A C 1
ATOM 1546 O O . VAL A 1 199 ? -6.757 2.068 -15.297 1.00 87.00 199 VAL A O 1
ATOM 1549 N N . TYR A 1 200 ? -6.510 0.771 -17.106 1.00 89.06 200 TYR A N 1
ATOM 1550 C CA . TYR A 1 200 ? -5.606 -0.175 -16.451 1.00 89.06 200 TYR A CA 1
ATOM 1551 C C . TYR A 1 200 ? -4.336 0.516 -15.930 1.00 89.06 200 TYR A C 1
ATOM 1553 O O . TYR A 1 200 ? -3.920 0.247 -14.807 1.00 89.06 200 TYR A O 1
ATOM 1561 N N . ALA A 1 201 ? -3.760 1.452 -16.687 1.00 88.75 201 ALA A N 1
ATOM 1562 C CA . ALA A 1 201 ? -2.580 2.212 -16.282 1.00 88.75 201 ALA A CA 1
ATOM 1563 C C . ALA A 1 201 ? -2.823 3.137 -15.075 1.00 88.75 201 ALA A C 1
ATOM 1565 O O . ALA A 1 201 ? -1.863 3.501 -14.402 1.00 88.75 201 ALA A O 1
ATOM 1566 N N . VAL A 1 202 ? -4.073 3.515 -14.786 1.00 91.06 202 VAL A N 1
ATOM 1567 C CA . VAL A 1 202 ? -4.441 4.276 -13.576 1.00 91.06 202 VAL A CA 1
ATOM 1568 C C . VAL A 1 202 ? -4.488 3.389 -12.328 1.00 91.06 202 VAL A C 1
ATOM 1570 O O . VAL A 1 202 ? -4.145 3.855 -11.250 1.00 91.06 202 VAL A O 1
ATOM 1573 N N . PHE A 1 203 ? -4.896 2.125 -12.453 1.00 91.31 203 PHE A N 1
ATOM 1574 C CA . PHE A 1 203 ? -4.899 1.182 -11.322 1.00 91.31 203 PHE A CA 1
ATOM 1575 C C . PHE A 1 203 ? -3.543 0.494 -11.129 1.00 91.31 203 PHE A C 1
ATOM 1577 O O . PHE A 1 203 ? -3.161 0.156 -10.014 1.00 91.31 203 PHE A O 1
ATOM 1584 N N . TYR A 1 204 ? -2.811 0.270 -12.220 1.00 91.19 204 TYR A N 1
ATOM 1585 C CA . TYR A 1 204 ? -1.579 -0.512 -12.233 1.00 91.19 204 TYR A CA 1
ATOM 1586 C C . TYR A 1 204 ? -0.452 0.193 -13.007 1.00 91.19 204 TYR A C 1
ATOM 1588 O O . TYR A 1 204 ? 0.051 -0.355 -13.996 1.00 91.19 204 TYR A O 1
ATOM 1596 N N . PRO A 1 205 ? -0.044 1.417 -12.613 1.00 89.19 205 PRO A N 1
ATOM 1597 C CA . PRO A 1 205 ? 0.918 2.217 -13.371 1.00 89.19 205 PRO A CA 1
ATOM 1598 C C . PRO A 1 205 ? 2.308 1.574 -13.480 1.00 89.19 205 PRO A C 1
ATOM 1600 O O . PRO A 1 205 ? 2.953 1.700 -14.522 1.00 89.19 205 PRO A O 1
ATOM 1603 N N . PHE A 1 206 ? 2.783 0.866 -12.450 1.00 87.00 206 PHE A N 1
ATOM 1604 C CA . PHE A 1 206 ? 4.085 0.194 -12.483 1.00 87.00 206 PHE A CA 1
ATOM 1605 C C . PHE A 1 206 ? 4.042 -1.023 -13.399 1.00 87.00 206 PHE A C 1
ATOM 1607 O O . PHE A 1 206 ? 4.889 -1.178 -14.280 1.00 87.00 206 PHE A O 1
ATOM 1614 N N . ARG A 1 207 ? 3.026 -1.875 -13.248 1.00 86.25 207 ARG A N 1
ATOM 1615 C CA . ARG A 1 207 ? 2.894 -3.070 -14.095 1.00 86.25 207 ARG A CA 1
ATOM 1616 C C . ARG A 1 207 ? 2.602 -2.710 -15.545 1.00 86.25 207 ARG A C 1
ATOM 1618 O O . ARG A 1 207 ? 3.114 -3.369 -16.445 1.00 86.25 207 ARG A O 1
ATOM 1625 N N . TYR A 1 208 ? 1.827 -1.657 -15.783 1.00 84.12 208 TYR A N 1
ATOM 1626 C CA . TYR A 1 208 ? 1.631 -1.115 -17.122 1.00 84.12 208 TYR A CA 1
ATOM 1627 C C . TYR A 1 208 ? 2.956 -0.670 -17.751 1.00 84.12 208 TYR A C 1
ATOM 1629 O O . TYR A 1 208 ? 3.222 -1.030 -18.895 1.00 84.12 208 TYR A O 1
ATOM 1637 N N . ALA A 1 209 ? 3.816 0.023 -16.997 1.00 79.69 209 ALA A N 1
ATOM 1638 C CA . ALA A 1 209 ? 5.139 0.440 -17.466 1.00 79.69 209 ALA A CA 1
ATOM 1639 C C . ALA A 1 209 ? 6.059 -0.738 -17.832 1.00 79.69 209 ALA A C 1
ATOM 1641 O O . ALA A 1 209 ? 6.823 -0.651 -18.796 1.00 79.69 209 ALA A O 1
ATOM 1642 N N . LEU A 1 210 ? 5.970 -1.847 -17.086 1.00 77.19 210 LEU A N 1
ATOM 1643 C CA . LEU A 1 210 ? 6.698 -3.079 -17.402 1.00 77.19 210 LEU A CA 1
ATOM 1644 C C . LEU A 1 210 ? 6.183 -3.725 -18.697 1.00 77.19 210 LEU A C 1
ATOM 1646 O O . LEU A 1 210 ? 6.977 -4.097 -19.556 1.00 77.19 210 LEU A O 1
ATOM 1650 N N . ILE A 1 211 ? 4.859 -3.821 -18.865 1.00 76.19 211 ILE A N 1
ATOM 1651 C CA . ILE A 1 211 ? 4.229 -4.420 -20.057 1.00 76.19 211 ILE A CA 1
ATOM 1652 C C . ILE A 1 211 ? 4.487 -3.571 -21.310 1.00 76.19 211 ILE A C 1
ATOM 1654 O O . ILE A 1 211 ? 4.655 -4.108 -22.404 1.00 76.19 211 ILE A O 1
ATOM 1658 N N . SER A 1 212 ? 4.536 -2.246 -21.168 1.00 69.75 212 SER A N 1
ATOM 1659 C CA . SER A 1 212 ? 4.759 -1.317 -22.277 1.00 69.75 212 SER A CA 1
ATOM 1660 C C . SER A 1 212 ? 6.237 -1.153 -22.664 1.00 69.75 212 SER A C 1
ATOM 1662 O O . SER A 1 212 ? 6.544 -0.305 -23.507 1.00 69.75 212 SER A O 1
ATOM 1664 N N . PHE A 1 213 ? 7.146 -1.946 -22.075 1.00 61.19 213 PHE A N 1
ATOM 1665 C CA . PHE A 1 213 ? 8.602 -1.865 -22.259 1.00 61.19 213 PHE A CA 1
ATOM 1666 C C . PHE A 1 213 ? 9.151 -0.440 -22.078 1.00 61.19 213 PHE A C 1
ATOM 1668 O O . PHE A 1 213 ? 10.010 0.013 -22.834 1.00 61.19 213 PHE A O 1
ATOM 1675 N N . GLY A 1 214 ? 8.627 0.302 -21.099 1.00 53.00 214 GLY A N 1
ATOM 1676 C CA . GLY A 1 214 ? 9.090 1.660 -20.823 1.00 53.00 214 GLY A CA 1
ATOM 1677 C C . GLY A 1 214 ? 8.695 2.703 -21.875 1.00 53.00 214 GLY A C 1
ATOM 1678 O O . GLY A 1 214 ? 9.276 3.789 -21.882 1.00 53.00 214 GLY A O 1
ATOM 1679 N N . ARG A 1 215 ? 7.701 2.441 -22.744 1.00 53.41 215 ARG A N 1
ATOM 1680 C CA . ARG A 1 215 ? 7.032 3.540 -23.466 1.00 53.41 215 ARG A CA 1
ATOM 1681 C C . ARG A 1 215 ? 6.511 4.532 -22.432 1.00 53.41 215 ARG A C 1
ATOM 1683 O O . ARG A 1 215 ? 5.805 4.115 -21.515 1.00 53.41 215 ARG A O 1
ATOM 1690 N N . ASN A 1 216 ? 6.900 5.804 -22.596 1.00 53.31 216 ASN A N 1
ATOM 1691 C CA . ASN A 1 216 ? 6.649 6.903 -21.661 1.00 53.31 216 ASN A CA 1
ATOM 1692 C C . ASN A 1 216 ? 5.318 6.726 -20.940 1.00 53.31 216 ASN A C 1
ATOM 1694 O O . ASN A 1 216 ? 4.250 6.795 -21.551 1.00 53.31 216 ASN A O 1
ATOM 1698 N N . ILE A 1 217 ? 5.407 6.499 -19.634 1.00 58.06 217 ILE A N 1
ATOM 1699 C CA . ILE A 1 217 ? 4.245 6.534 -18.763 1.00 58.06 217 ILE A CA 1
ATOM 1700 C C . ILE A 1 217 ? 3.654 7.917 -18.930 1.00 58.06 217 ILE A C 1
ATOM 1702 O O . ILE A 1 217 ? 4.319 8.928 -18.690 1.00 58.06 217 ILE A O 1
ATOM 1706 N N . ASN A 1 218 ? 2.417 7.950 -19.405 1.00 64.62 218 ASN A N 1
ATOM 1707 C CA . ASN A 1 218 ? 1.730 9.203 -19.593 1.00 64.62 218 ASN A CA 1
ATOM 1708 C C . ASN A 1 218 ? 1.580 9.849 -18.210 1.00 64.62 218 ASN A C 1
ATOM 1710 O O . ASN A 1 218 ? 1.166 9.185 -17.255 1.00 64.62 218 ASN A O 1
ATOM 1714 N N . SER A 1 219 ? 1.919 11.133 -18.084 1.00 72.44 219 SER A N 1
ATOM 1715 C CA . SER A 1 219 ? 1.763 11.879 -16.825 1.00 72.44 219 SER A CA 1
ATOM 1716 C C . SER A 1 219 ? 0.338 11.749 -16.268 1.00 72.44 219 SER A C 1
ATOM 1718 O O . SER A 1 219 ? 0.138 11.728 -15.054 1.00 72.44 219 SER A O 1
ATOM 1720 N N . ALA A 1 220 ? -0.636 11.544 -17.159 1.00 78.12 220 ALA A N 1
ATOM 1721 C CA . ALA A 1 220 ? -2.021 11.219 -16.854 1.00 78.12 220 ALA A CA 1
ATOM 1722 C C . ALA A 1 220 ? -2.200 9.996 -15.931 1.00 78.12 220 ALA A C 1
ATOM 1724 O O . ALA A 1 220 ? -2.973 10.079 -14.980 1.00 78.12 220 ALA A O 1
ATOM 1725 N N . SER A 1 221 ? -1.483 8.887 -16.146 1.00 81.56 221 SER A N 1
ATOM 1726 C CA . SER A 1 221 ? -1.629 7.667 -15.332 1.00 81.56 221 SER A CA 1
ATOM 1727 C C . SER A 1 221 ? -1.107 7.871 -13.909 1.00 81.56 221 SER A C 1
ATOM 1729 O O . SER A 1 221 ? -1.759 7.473 -12.944 1.00 81.56 221 SER A O 1
ATOM 1731 N N . TYR A 1 222 ? 0.021 8.572 -13.760 1.00 85.50 222 TYR A N 1
ATOM 1732 C CA . TYR A 1 222 ? 0.579 8.929 -12.451 1.00 85.50 222 TYR A CA 1
ATOM 1733 C C . TYR A 1 222 ? -0.372 9.838 -11.657 1.00 85.50 222 TYR A C 1
ATOM 1735 O O . TYR A 1 222 ? -0.662 9.586 -10.483 1.00 85.50 222 TYR A O 1
ATOM 1743 N N . VAL A 1 223 ? -0.902 10.877 -12.311 1.00 89.56 223 VAL A N 1
ATOM 1744 C CA . VAL A 1 223 ? -1.875 11.799 -11.707 1.00 89.56 223 VAL A CA 1
ATOM 1745 C C . VAL A 1 223 ? -3.168 11.066 -11.357 1.00 89.56 223 VAL A C 1
ATOM 1747 O O . VAL A 1 223 ? -3.660 11.216 -10.242 1.00 89.56 223 VAL A O 1
ATOM 1750 N N . GLY A 1 224 ? -3.684 10.233 -12.263 1.00 91.06 224 GLY A N 1
ATOM 1751 C CA . GLY A 1 224 ? -4.889 9.434 -12.046 1.00 91.06 224 GLY A CA 1
ATOM 1752 C C . GLY A 1 224 ? -4.761 8.511 -10.837 1.00 91.06 224 GLY A C 1
ATOM 1753 O O . GLY A 1 224 ? -5.614 8.555 -9.954 1.00 91.06 224 GLY A O 1
ATOM 1754 N N . THR A 1 225 ? -3.660 7.755 -10.746 1.00 93.31 225 THR A N 1
ATOM 1755 C CA . THR A 1 225 ? -3.393 6.853 -9.608 1.00 93.31 225 THR A CA 1
ATOM 1756 C C . THR A 1 225 ? -3.326 7.640 -8.298 1.00 93.31 225 THR A C 1
ATOM 1758 O O . THR A 1 225 ? -3.933 7.267 -7.296 1.00 93.31 225 THR A O 1
ATOM 1761 N N . THR A 1 226 ? -2.632 8.784 -8.305 1.00 93.25 226 THR A N 1
ATOM 1762 C CA . THR A 1 226 ? -2.506 9.652 -7.124 1.00 93.25 226 THR A CA 1
ATOM 1763 C C . THR A 1 226 ? -3.864 10.186 -6.677 1.00 93.25 226 THR A C 1
ATOM 1765 O O . THR A 1 226 ? -4.184 10.150 -5.489 1.00 93.25 226 THR A O 1
ATOM 1768 N N . MET A 1 227 ? -4.691 10.653 -7.616 1.00 94.62 227 MET A N 1
ATOM 1769 C CA . MET A 1 227 ? -6.039 11.133 -7.314 1.00 94.62 227 MET A CA 1
ATOM 1770 C C . MET A 1 227 ? -6.902 10.008 -6.755 1.00 94.62 227 MET A C 1
ATOM 1772 O O . MET A 1 227 ? -7.560 10.199 -5.734 1.00 94.62 227 MET A O 1
ATOM 1776 N N . LEU A 1 228 ? -6.853 8.821 -7.354 1.00 94.62 228 LEU A N 1
ATOM 1777 C CA . LEU A 1 228 ? -7.600 7.660 -6.887 1.00 94.62 228 LEU A CA 1
ATOM 1778 C C . LEU A 1 228 ? -7.191 7.250 -5.465 1.00 94.62 228 LEU A C 1
ATOM 1780 O O . LEU A 1 228 ? -8.058 7.068 -4.606 1.00 94.62 228 LEU A O 1
ATOM 1784 N N . MET A 1 229 ? -5.889 7.216 -5.177 1.00 95.12 229 MET A N 1
ATOM 1785 C CA . MET A 1 229 ? -5.357 6.971 -3.836 1.00 95.12 229 MET A CA 1
ATOM 1786 C C . MET A 1 229 ? -5.870 8.010 -2.831 1.00 95.12 229 MET A C 1
ATOM 1788 O O . MET A 1 229 ? -6.404 7.639 -1.787 1.00 95.12 229 MET A O 1
ATOM 1792 N N . LEU A 1 230 ? -5.764 9.307 -3.144 1.00 95.06 230 LEU A N 1
ATOM 1793 C CA . LEU A 1 230 ? -6.231 10.389 -2.267 1.00 95.06 230 LEU A CA 1
ATOM 1794 C C . LEU A 1 230 ? -7.741 10.321 -2.021 1.00 95.06 230 LEU A C 1
ATOM 1796 O O . LEU A 1 230 ? -8.198 10.533 -0.897 1.00 95.06 230 LEU A O 1
ATOM 1800 N N . THR A 1 231 ? -8.514 9.987 -3.053 1.00 95.75 231 THR A N 1
ATOM 1801 C CA . THR A 1 231 ? -9.971 9.856 -2.953 1.00 95.75 231 THR A CA 1
ATOM 1802 C C . THR A 1 231 ? -10.339 8.670 -2.063 1.00 95.75 231 THR A C 1
ATOM 1804 O O . THR A 1 231 ? -11.161 8.801 -1.156 1.00 95.75 231 THR A O 1
ATOM 1807 N N . THR A 1 232 ? -9.676 7.528 -2.251 1.00 95.12 232 THR A N 1
ATOM 1808 C CA . THR A 1 232 ? -9.876 6.321 -1.435 1.00 95.12 232 THR A CA 1
ATOM 1809 C C . THR A 1 232 ? -9.457 6.563 0.013 1.00 95.12 232 THR A C 1
ATOM 1811 O O . THR A 1 232 ? -10.181 6.206 0.940 1.00 95.12 232 THR A O 1
ATOM 1814 N N . PHE A 1 233 ? -8.346 7.264 0.229 1.00 94.31 233 PHE A N 1
ATOM 1815 C CA . PHE A 1 233 ? -7.898 7.687 1.552 1.00 94.31 233 PHE A CA 1
ATOM 1816 C C . PHE A 1 233 ? -8.917 8.602 2.247 1.00 94.31 233 PHE A C 1
ATOM 1818 O O . PHE A 1 233 ? -9.271 8.383 3.408 1.00 94.31 233 PHE A O 1
ATOM 1825 N N . ALA A 1 234 ? -9.456 9.592 1.532 1.00 93.88 234 ALA A N 1
ATOM 1826 C CA . ALA A 1 234 ? -10.511 10.458 2.049 1.00 93.88 234 ALA A CA 1
ATOM 1827 C C . ALA A 1 234 ? -11.778 9.661 2.410 1.00 93.88 234 ALA A C 1
ATOM 1829 O O . ALA A 1 234 ? -12.378 9.908 3.461 1.00 93.88 234 ALA A O 1
ATOM 1830 N N . LEU A 1 235 ? -12.151 8.666 1.597 1.00 94.56 235 LEU A N 1
ATOM 1831 C CA . LEU A 1 235 ? -13.265 7.758 1.881 1.00 94.56 235 LEU A CA 1
ATOM 1832 C C . LEU A 1 235 ? -13.023 6.921 3.140 1.00 94.56 235 LEU A C 1
ATOM 1834 O O . LEU A 1 235 ? -13.939 6.803 3.955 1.00 94.56 235 LEU A O 1
ATOM 1838 N N . ILE A 1 236 ? -11.806 6.406 3.354 1.00 93.50 236 ILE A N 1
ATOM 1839 C CA . ILE A 1 236 ? -11.437 5.694 4.588 1.00 93.50 236 ILE A CA 1
ATOM 1840 C C . ILE A 1 236 ? -11.656 6.604 5.796 1.00 93.50 236 ILE A C 1
ATOM 1842 O O . ILE A 1 236 ? -12.347 6.213 6.739 1.00 93.50 236 ILE A O 1
ATOM 1846 N N . LEU A 1 237 ? -11.124 7.829 5.779 1.00 92.56 237 LEU A N 1
ATOM 1847 C CA . LEU A 1 237 ? -11.268 8.763 6.902 1.00 92.56 237 LEU A CA 1
ATOM 1848 C C . LEU A 1 237 ? -12.731 9.158 7.142 1.00 92.56 237 LEU A C 1
ATOM 1850 O O . LEU A 1 237 ? -13.189 9.200 8.289 1.00 92.56 237 LEU A O 1
ATOM 1854 N N . PHE A 1 238 ? -13.484 9.408 6.071 1.00 91.88 238 PHE A N 1
ATOM 1855 C CA . PHE A 1 238 ? -14.903 9.744 6.141 1.00 91.88 238 PHE A CA 1
ATOM 1856 C C . PHE A 1 238 ? -15.736 8.595 6.722 1.00 91.88 238 PHE A C 1
ATOM 1858 O O . PHE A 1 238 ? -16.518 8.806 7.657 1.00 91.88 238 PHE A O 1
ATOM 1865 N N . TYR A 1 239 ? -15.535 7.375 6.217 1.00 90.81 239 TYR A N 1
ATOM 1866 C CA . TYR A 1 239 ? -16.183 6.168 6.722 1.00 90.81 239 TYR A CA 1
ATOM 1867 C C . TYR A 1 239 ? -15.840 5.945 8.197 1.00 90.81 239 TYR A C 1
ATOM 1869 O O . TYR A 1 239 ? -16.732 5.747 9.022 1.00 90.81 239 TYR A O 1
ATOM 1877 N N . SER A 1 240 ? -14.564 6.090 8.552 1.00 86.88 240 SER A N 1
ATOM 1878 C CA . SER A 1 240 ? -14.066 5.910 9.919 1.00 86.88 240 SER A CA 1
ATOM 1879 C C . SER A 1 240 ? -14.721 6.865 10.910 1.00 86.88 240 SER A C 1
ATOM 1881 O O . SER A 1 240 ? -15.107 6.478 12.013 1.00 86.88 240 SER A O 1
ATOM 1883 N N . LYS A 1 241 ? -14.906 8.122 10.499 1.00 86.00 241 LYS A N 1
ATOM 1884 C CA . LYS A 1 241 ? -15.563 9.143 11.317 1.00 86.00 241 LYS A CA 1
ATOM 1885 C C . LYS A 1 241 ? -17.048 8.849 11.535 1.00 86.00 241 LYS A C 1
ATOM 1887 O O . LYS A 1 241 ? -17.545 9.102 12.629 1.00 86.00 241 LYS A O 1
ATOM 1892 N N . ARG A 1 242 ? -17.762 8.359 10.514 1.00 82.94 242 ARG A N 1
ATOM 1893 C CA . ARG A 1 242 ? -19.234 8.262 10.541 1.00 82.94 242 ARG A CA 1
ATOM 1894 C C . ARG A 1 242 ? -19.792 6.883 10.874 1.00 82.94 242 ARG A C 1
ATOM 1896 O O . ARG A 1 242 ? -20.828 6.816 11.520 1.00 82.94 242 ARG A O 1
ATOM 1903 N N . ARG A 1 243 ? -19.158 5.808 10.409 1.00 80.56 243 ARG A N 1
ATOM 1904 C CA . ARG A 1 243 ? -19.758 4.462 10.356 1.00 80.56 243 ARG A CA 1
ATOM 1905 C C . ARG A 1 243 ? -18.906 3.348 10.947 1.00 80.56 243 ARG A C 1
ATOM 1907 O O . ARG A 1 243 ? -19.363 2.212 10.982 1.00 80.56 243 ARG A O 1
ATOM 1914 N N . LEU A 1 244 ? -17.694 3.639 11.423 1.00 78.00 244 LEU A N 1
ATOM 1915 C CA . LEU A 1 244 ? -16.892 2.644 12.135 1.00 78.00 244 LEU A CA 1
ATOM 1916 C C . LEU A 1 244 ? -17.495 2.390 13.522 1.00 78.00 244 LEU A C 1
ATOM 1918 O O . LEU A 1 244 ? -17.081 2.967 14.526 1.00 78.00 244 LEU A O 1
ATOM 1922 N N . GLU A 1 245 ? -18.548 1.588 13.541 1.00 63.16 245 GLU A N 1
ATOM 1923 C CA . GLU A 1 245 ? -19.166 1.045 14.740 1.00 63.16 245 GLU A CA 1
ATOM 1924 C C . GLU A 1 245 ? -18.404 -0.202 15.146 1.00 63.16 245 GLU A C 1
ATOM 1926 O O . GLU A 1 245 ? -18.013 -1.002 14.293 1.00 63.16 245 GLU A O 1
ATOM 1931 N N . VAL A 1 246 ? -18.175 -0.360 16.441 1.00 57.38 246 VAL A N 1
ATOM 1932 C CA . VAL A 1 246 ? -17.529 -1.554 16.966 1.00 57.38 246 VAL A CA 1
ATOM 1933 C C . VAL A 1 246 ? -18.628 -2.457 17.486 1.00 57.38 246 VAL A C 1
ATOM 1935 O O . VAL A 1 246 ? -19.324 -2.089 18.426 1.00 57.38 246 VAL A O 1
ATOM 1938 N N . THR A 1 247 ? -18.828 -3.572 16.793 1.00 52.78 247 THR A N 1
ATOM 1939 C CA . THR A 1 247 ? -19.761 -4.646 17.162 1.00 52.78 247 THR A CA 1
ATOM 1940 C C . THR A 1 247 ? -19.142 -5.535 18.207 1.00 52.78 247 THR A C 1
ATOM 1942 O O . THR A 1 247 ? -17.917 -5.756 18.074 1.00 52.78 247 THR A O 1
#

Sequence (247 aa):
DGIKRLSIYQGYVHGIMLKWVAAVTVLLALIHTWIVFASIPMIMQPFNFLQGVTAFTGMIYAFLIISALYSLAADLSQGGAQLFLSQPISRVTYVLAWILASLGTPTLIFVLSIVLPIVVIDPSLLYLLSSSGLHLLILETLELSCFIFLVACVSKNRGATLLVGLLLFFILPFMIPLLLMMIYSPIGAQPMRDYLFEVYAVFYPFRYALISFGRNINSASYVGTTMLMLTTFALILFYSKRRLEVT

Radius of gyration: 19.65 Å; chains: 1; bounding box: 48×28×62 Å

Secondary structure (DSSP, 8-state):
-HHHHHHHHHHHHHHHHHHHHHHHHHHHHHHHHHHHHHTGGGGGSHHHHHHHHHHHHHHHHHHHHHHHHHHHHHHHHTTHHHHHHTSS--HHHHHHHHHIIIIIHHHHHHHHHHHHHHHHH-GGGHHHHHHTTHHHHHHHHHHHHHHHHHHHHHH--HHHHHHHHHIIIIIHHHHHHHHHHHHS-TTT-HHHHHHHHHHHHHH-HHHHHHHTTT----HHHHHHHHHHHHHHHHHHHHHHHHH----

pLDDT: mean 79.77, std 12.18, range [49.12, 96.75]